Protein AF-A0A226NM25-F1 (afdb_monomer)

Sequence (211 aa):
MLRFAVTLFAVITSSTCQQYGCLEGDTHKEKPSPEPNMHECTLYSESSCCYANFTEQLAHSPVIKVSNSYWNRCGQLSKSYEACKDDSICAHNWLTDWDRDDRGENHCRSKCVPYSEVRKHGQCDVCFLSYAQMYANGTDMCQNMWGESFKVSEASCLCLQMNKKDMVAIKHLLSESSEESSSISSSEEHACQKKLLKFEALQLEEGEETR

Nearest PDB structures (foldseek):
  6hce-assembly1_A  TM=8.181E-01  e=5.268E-25  Gallus gallus
  4lrh-assembly4_D  TM=7.294E-01  e=1.204E-06  Homo sapiens

Structure (mmCIF, N/CA/C/O backbone):
data_AF-A0A226NM25-F1
#
_entry.id   AF-A0A226NM25-F1
#
loop_
_atom_site.group_PDB
_atom_site.id
_atom_site.type_symbol
_atom_site.label_atom_id
_atom_site.label_alt_id
_atom_site.label_comp_id
_atom_site.label_asym_id
_atom_site.label_entity_id
_atom_site.label_seq_id
_atom_site.pdbx_PDB_ins_code
_atom_site.Cartn_x
_atom_site.Cartn_y
_atom_site.Cartn_z
_atom_site.occupancy
_atom_site.B_iso_or_equiv
_atom_site.auth_seq_id
_atom_site.auth_comp_id
_atom_site.auth_asym_id
_atom_site.auth_atom_id
_atom_site.pdbx_PDB_model_num
ATOM 1 N N . MET A 1 1 ? -54.598 37.714 -17.532 1.00 37.38 1 MET A N 1
ATOM 2 C CA . MET A 1 1 ? -53.289 37.798 -16.847 1.00 37.38 1 MET A CA 1
ATOM 3 C C . MET A 1 1 ? -52.912 36.394 -16.376 1.00 37.38 1 MET A C 1
ATOM 5 O O . MET A 1 1 ? -53.252 36.028 -15.260 1.00 37.38 1 MET A O 1
ATOM 9 N N . LEU A 1 2 ? -52.323 35.567 -17.245 1.00 36.91 2 LEU A N 1
ATOM 10 C CA . LEU A 1 2 ? -51.975 34.175 -16.929 1.00 36.91 2 LEU A CA 1
ATOM 11 C C . LEU A 1 2 ? -50.479 34.120 -16.582 1.00 36.91 2 LEU A C 1
ATOM 13 O O . LEU A 1 2 ? -49.647 34.446 -17.425 1.00 36.91 2 LEU A O 1
ATOM 17 N N . ARG A 1 3 ? -50.139 33.794 -15.330 1.00 43.09 3 ARG A N 1
ATOM 18 C CA . ARG A 1 3 ? -48.747 33.643 -14.877 1.00 43.09 3 ARG A CA 1
ATOM 19 C C . ARG A 1 3 ? -48.304 32.201 -15.129 1.00 43.09 3 ARG A C 1
ATOM 21 O O . ARG A 1 3 ? -48.823 31.292 -14.492 1.00 43.09 3 ARG A O 1
ATOM 28 N N . PHE A 1 4 ? -47.364 32.001 -16.049 1.00 41.81 4 PHE A N 1
ATOM 29 C CA . PHE A 1 4 ? -46.685 30.718 -16.233 1.00 41.81 4 PHE A CA 1
ATOM 30 C C . PHE A 1 4 ? -45.654 30.540 -15.114 1.00 41.81 4 PHE A C 1
ATOM 32 O O . PHE A 1 4 ? -44.682 31.289 -15.040 1.00 41.81 4 PHE A O 1
ATOM 39 N N . ALA A 1 5 ? -45.879 29.572 -14.227 1.00 52.62 5 ALA A N 1
ATOM 40 C CA . ALA A 1 5 ? -44.878 29.126 -13.268 1.00 52.62 5 ALA A CA 1
ATOM 41 C C . ALA A 1 5 ? -44.043 28.022 -13.928 1.00 52.62 5 ALA A C 1
ATOM 43 O O . ALA A 1 5 ? -44.534 26.920 -14.155 1.00 52.62 5 ALA A O 1
ATOM 44 N N . VAL A 1 6 ? -42.794 28.334 -14.274 1.00 54.19 6 VAL A N 1
ATOM 45 C CA . VAL A 1 6 ? -41.812 27.341 -14.722 1.00 54.19 6 VAL A CA 1
ATOM 46 C C . VAL A 1 6 ? -41.153 26.773 -13.470 1.00 54.19 6 VAL A C 1
ATOM 48 O O . VAL A 1 6 ? -40.318 27.425 -12.849 1.00 54.19 6 VAL A O 1
ATOM 51 N N . THR A 1 7 ? -41.565 25.579 -13.055 1.00 53.19 7 THR A N 1
ATOM 52 C CA . THR A 1 7 ? -40.904 24.839 -11.976 1.00 53.19 7 THR A CA 1
ATOM 53 C C . THR A 1 7 ? -39.653 24.165 -12.527 1.00 53.19 7 THR A C 1
ATOM 55 O O . THR A 1 7 ? -39.742 23.185 -13.266 1.00 53.19 7 THR A O 1
ATOM 58 N N . LEU A 1 8 ? -38.488 24.712 -12.181 1.00 51.94 8 LEU A N 1
ATOM 59 C CA . LEU A 1 8 ? -37.180 24.125 -12.456 1.00 51.94 8 LEU A CA 1
ATOM 60 C C . LEU A 1 8 ? -36.994 22.910 -11.527 1.00 51.94 8 LEU A C 1
ATOM 62 O O . LEU A 1 8 ? -36.787 23.076 -10.326 1.00 51.94 8 LEU A O 1
ATOM 66 N N . PHE A 1 9 ? -37.110 21.690 -12.053 1.00 49.31 9 PHE A N 1
ATOM 67 C CA . PHE A 1 9 ? -36.716 20.490 -11.313 1.00 49.31 9 PHE A CA 1
ATOM 68 C C . PHE A 1 9 ? -35.187 20.439 -11.265 1.00 49.31 9 PHE A C 1
ATOM 70 O O . PHE A 1 9 ? -34.536 20.083 -12.246 1.00 49.31 9 PHE A O 1
ATOM 77 N N . ALA A 1 10 ? -34.609 20.826 -10.128 1.00 52.28 10 ALA A N 1
ATOM 78 C CA . ALA A 1 10 ? -33.213 20.544 -9.834 1.00 52.28 10 ALA A CA 1
ATOM 79 C C . ALA A 1 10 ? -33.063 19.025 -9.663 1.00 52.28 10 ALA A C 1
ATOM 81 O O . ALA A 1 10 ? -33.570 18.447 -8.701 1.00 52.28 10 ALA A O 1
ATOM 82 N N . VAL A 1 11 ? -32.401 18.370 -10.617 1.00 50.62 11 VAL A N 1
ATOM 83 C CA . VAL A 1 11 ? -31.979 16.976 -10.468 1.00 50.62 11 VAL A CA 1
ATOM 84 C C . VAL A 1 11 ? -30.804 16.977 -9.497 1.00 50.62 11 VAL A C 1
ATOM 86 O O . VAL A 1 11 ? -29.673 17.266 -9.874 1.00 50.62 11 VAL A O 1
ATOM 89 N N . ILE A 1 12 ? -31.087 16.708 -8.224 1.00 55.28 12 ILE A N 1
ATOM 90 C CA . ILE A 1 12 ? -30.057 16.442 -7.221 1.00 55.28 12 ILE A CA 1
ATOM 91 C C . ILE A 1 12 ? -29.569 15.017 -7.487 1.00 55.28 12 ILE A C 1
ATOM 93 O O . ILE A 1 12 ? -30.172 14.048 -7.029 1.00 55.28 12 ILE A O 1
ATOM 97 N N . THR A 1 13 ? -28.502 14.869 -8.271 1.00 49.41 13 THR A N 1
ATOM 98 C CA . THR A 1 13 ? -27.750 13.614 -8.323 1.00 49.41 13 THR A CA 1
ATOM 99 C C . THR A 1 13 ? -26.991 13.484 -7.009 1.00 49.41 13 THR A C 1
ATOM 101 O O . THR A 1 13 ? -25.874 13.978 -6.876 1.00 49.41 13 THR A O 1
ATOM 104 N N . SER A 1 14 ? -27.610 12.864 -6.007 1.00 50.47 14 SER A N 1
ATOM 105 C CA . SER A 1 14 ? -26.886 12.403 -4.829 1.00 50.47 14 SER A CA 1
ATOM 106 C C . SER A 1 14 ? -25.973 11.260 -5.270 1.00 50.47 14 SER A C 1
ATOM 108 O O . SER A 1 14 ? -26.419 10.121 -5.410 1.00 50.47 14 SER A O 1
ATOM 110 N N . SER A 1 15 ? -24.703 11.558 -5.530 1.00 47.88 15 SER A N 1
ATOM 111 C CA . SER A 1 15 ? -23.656 10.544 -5.566 1.00 47.88 15 SER A CA 1
ATOM 112 C C . SER A 1 15 ? -23.518 10.005 -4.146 1.00 47.88 15 SER A C 1
ATOM 114 O O . SER A 1 15 ? -22.801 10.569 -3.323 1.00 47.88 15 SER A O 1
ATOM 116 N N . THR A 1 16 ? -24.266 8.952 -3.819 1.00 47.69 16 THR A N 1
ATOM 117 C CA . THR A 1 16 ? -23.986 8.155 -2.627 1.00 47.69 16 THR A CA 1
ATOM 118 C C . THR A 1 16 ? -22.613 7.539 -2.847 1.00 47.69 16 THR A C 1
ATOM 120 O O . THR A 1 16 ? -22.490 6.541 -3.557 1.00 47.69 16 THR A O 1
ATOM 123 N N . CYS A 1 17 ? -21.574 8.191 -2.323 1.00 53.91 17 CYS A N 1
ATOM 124 C CA . CYS A 1 17 ? -20.227 7.650 -2.335 1.00 53.91 17 CYS A CA 1
ATOM 125 C C . CYS A 1 17 ? -20.252 6.246 -1.729 1.00 53.91 17 CYS A C 1
ATOM 127 O O . CYS A 1 17 ? -20.916 5.970 -0.729 1.00 53.91 17 CYS A O 1
ATOM 129 N N . GLN A 1 18 ? -19.543 5.360 -2.409 1.00 49.84 18 GLN A N 1
ATOM 130 C CA . GLN A 1 18 ? -19.464 3.924 -2.218 1.00 49.84 18 GLN A CA 1
ATOM 131 C C . GLN A 1 18 ? -18.727 3.604 -0.912 1.00 49.84 18 GLN A C 1
ATOM 133 O O . GLN A 1 18 ? -17.598 3.138 -0.922 1.00 49.84 18 GLN A O 1
ATOM 138 N N . GLN A 1 19 ? -19.357 3.872 0.235 1.00 56.62 19 GLN A N 1
ATOM 139 C CA . GLN A 1 19 ? -18.724 3.784 1.559 1.00 56.62 19 GLN A CA 1
ATOM 140 C C . GLN A 1 19 ? -18.318 2.344 1.955 1.00 56.62 19 GLN A C 1
ATOM 142 O O . GLN A 1 19 ? -17.688 2.143 2.988 1.00 56.62 19 GLN A O 1
ATOM 147 N N . TYR A 1 20 ? -18.647 1.343 1.124 1.00 70.50 20 TYR A N 1
ATOM 148 C CA . TYR A 1 20 ? -18.410 -0.086 1.369 1.00 70.50 20 TYR A CA 1
ATOM 149 C C . TYR A 1 20 ? -18.072 -0.894 0.097 1.00 70.50 20 TYR A C 1
ATOM 151 O O . TYR A 1 20 ? -18.366 -2.088 0.032 1.00 70.50 20 TYR A O 1
ATOM 159 N N . GLY A 1 21 ? -17.532 -0.260 -0.949 1.00 86.44 21 GLY A N 1
ATOM 160 C CA . GLY A 1 21 ? -17.083 -0.972 -2.154 1.00 86.44 21 GLY A CA 1
ATOM 161 C C . GLY A 1 21 ? -15.567 -1.102 -2.225 1.00 86.44 21 GLY A C 1
ATOM 162 O O . GLY A 1 21 ? -14.837 -0.428 -1.503 1.00 86.44 21 GLY A O 1
ATOM 163 N N . CYS A 1 22 ? -15.104 -1.983 -3.099 1.00 94.56 22 CYS A N 1
ATOM 164 C CA . CYS A 1 22 ? -13.687 -2.097 -3.413 1.00 94.56 22 CYS A CA 1
ATOM 165 C C . CYS A 1 22 ? -13.288 -1.090 -4.498 1.00 94.56 22 CYS A C 1
ATOM 167 O O . CYS A 1 22 ? -14.148 -0.535 -5.184 1.00 94.56 22 CYS A O 1
ATOM 169 N N . LEU A 1 23 ? -11.982 -0.858 -4.643 1.00 93.38 23 LEU A N 1
ATOM 170 C CA . LEU A 1 23 ? -11.445 -0.026 -5.718 1.00 93.38 23 LEU A CA 1
ATOM 171 C C . LEU A 1 23 ? -11.752 -0.645 -7.083 1.00 93.38 23 LEU A C 1
ATOM 173 O O . LEU A 1 23 ? -11.719 -1.861 -7.238 1.00 93.38 23 LEU A O 1
ATOM 177 N N . GLU A 1 24 ? -11.986 0.190 -8.088 1.00 93.50 24 GLU A N 1
ATOM 178 C CA . GLU A 1 24 ? -12.080 -0.266 -9.473 1.00 93.50 24 GLU A CA 1
ATOM 179 C C . GLU A 1 24 ? -10.665 -0.446 -10.032 1.00 93.50 24 GLU A C 1
ATOM 181 O O . GLU A 1 24 ? -9.970 0.517 -10.350 1.00 93.50 24 GLU A O 1
ATOM 186 N N . GLY A 1 25 ? -10.211 -1.694 -10.122 1.00 89.38 25 GLY A N 1
ATOM 187 C CA . GLY A 1 25 ? -8.940 -2.033 -10.753 1.00 89.38 25 GLY A CA 1
ATOM 188 C C . GLY A 1 25 ? -8.903 -3.490 -11.193 1.00 89.38 25 GLY A C 1
ATOM 189 O O . GLY A 1 25 ? -9.778 -4.270 -10.829 1.00 89.38 25 GLY A O 1
ATOM 190 N N . ASP A 1 26 ? -7.867 -3.857 -11.943 1.00 89.88 26 ASP A N 1
ATOM 191 C CA . ASP A 1 26 ? -7.793 -5.129 -12.679 1.00 89.88 26 ASP A CA 1
ATOM 192 C C . ASP A 1 26 ? -7.992 -6.388 -11.819 1.00 89.88 26 ASP A C 1
ATOM 194 O O . ASP A 1 26 ? -8.483 -7.407 -12.301 1.00 89.88 26 ASP A O 1
ATOM 198 N N . THR A 1 27 ? -7.583 -6.337 -10.549 1.00 92.25 27 THR A N 1
ATOM 199 C CA . THR A 1 27 ? -7.582 -7.483 -9.624 1.00 92.25 27 THR A CA 1
ATOM 200 C C . THR A 1 27 ? -8.552 -7.331 -8.454 1.00 92.25 27 THR A C 1
ATOM 202 O O . THR A 1 27 ? -8.597 -8.201 -7.578 1.00 92.25 27 THR A O 1
ATOM 205 N N . HIS A 1 28 ? -9.320 -6.244 -8.417 1.00 95.88 28 HIS A N 1
ATOM 206 C CA . HIS A 1 28 ? -10.253 -5.983 -7.332 1.00 95.88 28 HIS A CA 1
ATOM 207 C C . HIS A 1 28 ? -11.602 -6.660 -7.582 1.00 95.88 28 HIS A C 1
ATOM 209 O O . HIS A 1 28 ? -12.091 -6.766 -8.705 1.00 95.88 28 HIS A O 1
ATOM 215 N N . LYS A 1 29 ? -12.224 -7.107 -6.494 1.00 95.75 29 LYS A N 1
ATOM 216 C CA . LYS A 1 29 ? -13.640 -7.488 -6.463 1.00 95.75 29 LYS A CA 1
ATOM 217 C C . LYS A 1 29 ? -14.510 -6.240 -6.578 1.00 95.75 29 LYS A C 1
ATOM 219 O O . LYS A 1 29 ? -14.038 -5.136 -6.366 1.00 95.75 29 LYS A O 1
ATOM 224 N N . GLU A 1 30 ? -15.806 -6.407 -6.822 1.00 92.69 30 GLU A N 1
ATOM 225 C CA . GLU A 1 30 ? -16.748 -5.278 -6.739 1.00 92.69 30 GLU A CA 1
ATOM 226 C C . GLU A 1 30 ? -16.998 -4.856 -5.279 1.00 92.69 30 GLU A C 1
ATOM 228 O O . GLU A 1 30 ? -17.143 -3.674 -4.956 1.00 92.69 30 GLU A O 1
ATOM 233 N N . LYS A 1 31 ? -17.058 -5.840 -4.373 1.00 94.75 31 LYS A N 1
ATOM 234 C CA . LYS A 1 31 ? -17.367 -5.659 -2.950 1.00 94.75 31 LYS A CA 1
ATOM 235 C C . LYS A 1 31 ? -16.503 -6.574 -2.083 1.00 94.75 31 LYS A C 1
ATOM 237 O O . LYS A 1 31 ? -16.147 -7.669 -2.533 1.00 94.75 31 LYS A O 1
ATOM 242 N N . PRO A 1 32 ? -16.187 -6.160 -0.845 1.00 95.56 32 PRO A N 1
ATOM 243 C CA . PRO A 1 32 ? -15.409 -6.987 0.058 1.00 95.56 32 PRO A CA 1
ATOM 244 C C . PRO A 1 32 ? -16.201 -8.235 0.458 1.00 95.56 32 PRO A C 1
ATOM 246 O O . PRO A 1 32 ? -17.411 -8.179 0.686 1.00 95.56 32 PRO A O 1
ATOM 249 N N . SER A 1 33 ? -15.517 -9.372 0.549 1.00 95.75 33 SER A N 1
ATOM 250 C CA . SER A 1 33 ? -16.091 -10.611 1.088 1.00 95.75 33 SER A CA 1
ATOM 251 C C . SER A 1 33 ? -14.995 -11.511 1.668 1.00 95.75 33 SER A C 1
ATOM 253 O O . SER A 1 33 ? -13.824 -11.290 1.344 1.00 95.75 33 SER A O 1
ATOM 255 N N . PRO A 1 34 ? -15.345 -12.522 2.485 1.00 97.69 34 PRO A N 1
ATOM 256 C CA . PRO A 1 34 ? -14.366 -13.451 3.042 1.00 97.69 34 PRO A CA 1
ATOM 257 C C . PRO A 1 34 ? -13.592 -14.226 1.964 1.00 97.69 34 PRO A C 1
ATOM 259 O O . PRO A 1 34 ? -14.172 -14.634 0.956 1.00 97.69 34 PRO A O 1
ATOM 262 N N . GLU A 1 35 ? -12.305 -14.460 2.215 1.00 97.69 35 GLU A N 1
ATOM 263 C CA . GLU A 1 35 ? -11.357 -15.222 1.394 1.00 97.69 35 GLU A CA 1
ATOM 264 C C . GLU A 1 35 ? -10.554 -16.172 2.309 1.00 97.69 35 GLU A C 1
ATOM 266 O O . GLU A 1 35 ? -9.483 -15.817 2.805 1.00 97.69 35 GLU A O 1
ATOM 271 N N . PRO A 1 36 ? -11.051 -17.394 2.578 1.00 95.00 36 PRO A N 1
ATOM 272 C CA . PRO A 1 36 ? -10.459 -18.281 3.586 1.00 95.00 36 PRO A CA 1
ATOM 273 C C . PRO A 1 36 ? -9.109 -18.890 3.176 1.00 95.00 36 PRO A C 1
ATOM 275 O O . PRO A 1 36 ? -8.382 -19.390 4.027 1.00 95.00 36 PRO A O 1
ATOM 278 N N . ASN A 1 37 ? -8.768 -18.862 1.885 1.00 96.12 37 ASN A N 1
ATOM 279 C CA . ASN A 1 37 ? -7.591 -19.537 1.328 1.00 96.12 37 ASN A CA 1
ATOM 280 C C . ASN A 1 37 ? -6.473 -18.556 0.928 1.00 96.12 37 ASN A C 1
ATOM 282 O O . ASN A 1 37 ? -5.719 -18.826 -0.002 1.00 96.12 37 ASN A O 1
ATOM 286 N N . MET A 1 38 ? -6.388 -17.392 1.578 1.00 96.25 38 MET A N 1
ATOM 287 C CA . MET A 1 38 ? -5.316 -16.427 1.315 1.00 96.25 38 MET A CA 1
ATOM 288 C C . MET A 1 38 ? -3.962 -16.970 1.792 1.00 96.25 38 MET A C 1
ATOM 290 O O . MET A 1 38 ? -3.818 -17.383 2.941 1.00 96.25 38 MET A O 1
ATOM 294 N N . HIS A 1 39 ? -2.961 -16.938 0.914 1.00 94.00 39 HIS A N 1
ATOM 295 C CA . HIS A 1 39 ? -1.591 -17.357 1.220 1.00 94.00 39 HIS A CA 1
ATOM 296 C C . HIS A 1 39 ? -0.757 -16.244 1.872 1.00 94.00 39 HIS A C 1
ATOM 298 O O . HIS A 1 39 ? 0.175 -16.527 2.617 1.00 94.00 39 HIS A O 1
ATOM 304 N N . GLU A 1 40 ? -1.103 -14.991 1.589 1.00 93.81 40 GLU A N 1
ATOM 305 C CA . GLU A 1 40 ? -0.560 -13.767 2.183 1.00 93.81 40 GLU A CA 1
ATOM 306 C C . GLU A 1 40 ? -1.693 -12.725 2.239 1.00 93.81 40 GLU A C 1
ATOM 308 O O . GLU A 1 40 ? -2.782 -12.964 1.717 1.00 93.81 40 GLU A O 1
ATOM 313 N N . CYS A 1 41 ? -1.474 -11.577 2.879 1.00 94.44 41 CYS A N 1
ATOM 314 C CA . CYS A 1 41 ? -2.486 -10.545 3.117 1.00 94.44 41 CYS A CA 1
ATOM 315 C C . CYS A 1 41 ? -3.623 -11.043 4.030 1.00 94.44 41 CYS A C 1
ATOM 317 O O . CYS A 1 41 ? -4.741 -10.529 3.993 1.00 94.44 41 CYS A O 1
ATOM 319 N N . THR A 1 42 ? -3.323 -12.025 4.887 1.00 95.88 42 THR A N 1
ATOM 320 C CA . THR A 1 42 ? -4.287 -12.708 5.768 1.00 95.88 42 THR A CA 1
ATOM 321 C C . THR A 1 42 ? -4.923 -11.789 6.807 1.00 95.88 42 THR A C 1
ATOM 323 O O . THR A 1 42 ? -5.995 -12.099 7.314 1.00 95.88 42 THR A O 1
ATOM 326 N N . LEU A 1 43 ? -4.333 -10.614 7.064 1.00 94.69 43 LEU A N 1
ATOM 327 C CA . LEU A 1 43 ? -4.964 -9.542 7.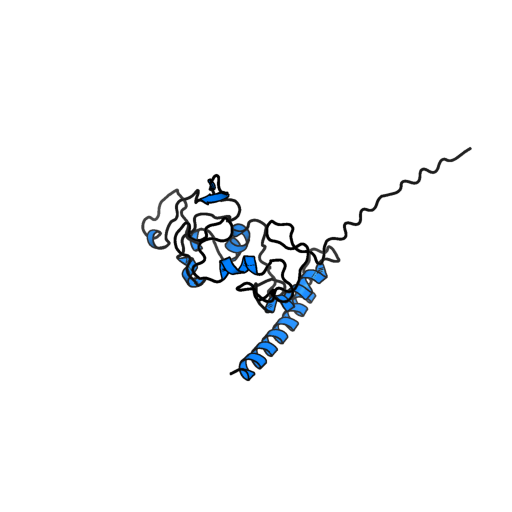842 1.00 94.69 43 LEU A CA 1
ATOM 328 C C . LEU A 1 43 ? -6.372 -9.191 7.323 1.00 94.69 43 LEU A C 1
ATOM 330 O O . LEU A 1 43 ? -7.220 -8.763 8.103 1.00 94.69 43 LEU A O 1
ATOM 334 N N . TYR A 1 44 ? -6.622 -9.388 6.026 1.00 95.88 44 TYR A N 1
ATOM 335 C CA . TYR A 1 44 ? -7.868 -9.029 5.354 1.00 95.88 44 TYR A CA 1
ATOM 336 C C . TYR A 1 44 ? -8.775 -10.233 5.041 1.00 95.88 44 TYR A C 1
ATOM 338 O O . TYR A 1 44 ? -9.790 -10.052 4.372 1.00 95.88 44 TYR A O 1
ATOM 346 N N . SER A 1 45 ? -8.462 -11.446 5.520 1.00 96.19 45 SER A N 1
ATOM 347 C CA . SER A 1 45 ? -9.151 -12.691 5.121 1.00 96.19 45 SER A CA 1
ATOM 348 C C . SER A 1 45 ? -10.662 -12.674 5.344 1.00 96.19 45 SER A C 1
ATOM 350 O O . SER A 1 45 ? -11.412 -13.178 4.516 1.00 96.19 45 SER A O 1
ATOM 352 N N . GLU A 1 46 ? -11.135 -12.064 6.430 1.00 95.88 46 GLU A N 1
ATOM 353 C CA . GLU A 1 46 ? -12.566 -12.021 6.761 1.00 95.88 46 GLU A CA 1
ATOM 354 C C . GLU A 1 46 ? -13.364 -11.049 5.875 1.00 95.88 46 GLU A C 1
ATOM 356 O O . GLU A 1 46 ? -14.585 -11.143 5.777 1.00 95.88 46 GLU A O 1
ATOM 361 N N . SER A 1 47 ? -12.696 -10.093 5.225 1.00 95.50 47 SER A N 1
ATOM 362 C CA . SER A 1 47 ? -13.337 -9.048 4.425 1.00 95.50 47 SER A CA 1
ATOM 363 C C . SER A 1 47 ? -12.342 -8.457 3.422 1.00 95.50 47 SER A C 1
ATOM 365 O O . SER A 1 47 ? -11.876 -7.327 3.583 1.00 95.50 47 SER A O 1
ATOM 367 N N . SER A 1 48 ? -12.024 -9.221 2.373 1.00 96.25 48 SER A N 1
ATOM 368 C CA . SER A 1 48 ? -11.002 -8.870 1.383 1.00 96.25 48 SER A CA 1
ATOM 369 C C . SER A 1 48 ? -11.596 -8.314 0.088 1.00 96.25 48 SER A C 1
ATOM 371 O O . SER A 1 48 ? -12.613 -8.807 -0.417 1.00 96.25 48 SER A O 1
ATOM 373 N N . CYS A 1 49 ? -10.898 -7.332 -0.487 1.00 97.00 49 CYS A N 1
ATOM 374 C CA . CYS A 1 49 ? -11.151 -6.788 -1.821 1.00 97.00 49 CYS A CA 1
ATOM 375 C C . CYS A 1 49 ? -10.339 -7.451 -2.944 1.00 97.00 49 CYS A C 1
ATOM 377 O O . CYS A 1 49 ? -10.568 -7.132 -4.108 1.00 97.00 49 CYS A O 1
ATOM 379 N N . CYS A 1 50 ? -9.433 -8.377 -2.629 1.00 96.44 50 CYS A N 1
ATOM 380 C CA . CYS A 1 50 ? -8.740 -9.211 -3.611 1.00 96.44 50 CYS A CA 1
ATOM 381 C C . CYS A 1 50 ? -9.156 -10.678 -3.461 1.00 96.44 50 CYS A C 1
ATOM 383 O O . CYS A 1 50 ? -9.630 -11.088 -2.403 1.00 96.44 50 CYS A O 1
ATOM 385 N N . TYR A 1 51 ? -8.981 -11.463 -4.519 1.00 96.56 51 TYR A N 1
ATOM 386 C CA . TYR A 1 51 ? -9.195 -12.910 -4.487 1.00 96.56 51 TYR A CA 1
ATOM 387 C C . TYR A 1 51 ? -7.975 -13.642 -3.917 1.00 96.56 51 TYR A C 1
ATOM 389 O O . TYR A 1 51 ? -6.836 -13.211 -4.117 1.00 96.56 51 TYR A O 1
ATOM 397 N N . ALA A 1 52 ? -8.189 -14.795 -3.275 1.00 96.50 52 ALA A N 1
ATOM 398 C CA . ALA A 1 52 ? -7.103 -15.621 -2.737 1.00 96.50 52 ALA A CA 1
ATOM 399 C C . ALA A 1 52 ? -6.019 -15.988 -3.777 1.00 96.50 52 ALA A C 1
ATOM 401 O O . ALA A 1 52 ? -4.833 -15.978 -3.447 1.00 96.50 52 ALA A O 1
ATOM 402 N N . ASN A 1 53 ? -6.388 -16.217 -5.042 1.00 95.19 53 ASN A N 1
ATOM 403 C CA . ASN A 1 53 ? -5.436 -16.566 -6.108 1.00 95.19 53 ASN A CA 1
ATOM 404 C C . ASN A 1 53 ? -4.395 -15.465 -6.393 1.00 95.19 53 ASN A C 1
ATOM 406 O O . ASN A 1 53 ? -3.282 -15.750 -6.826 1.00 95.19 53 ASN A O 1
ATOM 410 N N . PHE A 1 54 ? -4.722 -14.198 -6.126 1.00 95.69 54 PHE A N 1
ATOM 411 C CA . PHE A 1 54 ? -3.771 -13.099 -6.254 1.00 95.69 54 PHE A CA 1
ATOM 412 C C . PHE A 1 54 ? -2.634 -13.247 -5.236 1.00 95.69 54 PHE A C 1
ATOM 414 O O . PHE A 1 54 ? -1.469 -13.013 -5.554 1.00 95.69 54 PHE A O 1
ATOM 421 N N . THR A 1 55 ? -2.971 -13.700 -4.027 1.00 95.06 55 THR A N 1
ATOM 422 C CA . THR A 1 55 ? -2.030 -13.836 -2.909 1.00 95.06 55 THR A CA 1
ATOM 423 C C . THR A 1 55 ? -1.025 -14.973 -3.104 1.00 95.06 55 THR A C 1
ATOM 425 O O . THR A 1 55 ? 0.055 -14.934 -2.520 1.00 95.06 55 THR A O 1
ATOM 428 N N . GLU A 1 56 ? -1.313 -15.947 -3.976 1.00 94.38 56 GLU A N 1
ATOM 429 C CA . GLU A 1 56 ? -0.390 -17.043 -4.315 1.00 94.38 56 GLU A CA 1
ATOM 430 C C . GLU A 1 56 ? 0.957 -16.524 -4.846 1.00 94.38 56 GLU A C 1
ATOM 432 O O . GLU A 1 56 ? 2.012 -17.089 -4.551 1.00 94.38 56 GLU A O 1
ATOM 437 N N . GLN A 1 57 ? 0.939 -15.402 -5.575 1.00 93.00 57 GLN A N 1
ATOM 438 C CA . GLN A 1 57 ? 2.140 -14.760 -6.127 1.00 93.00 57 GLN A CA 1
ATOM 439 C C . GLN A 1 57 ? 3.056 -14.173 -5.042 1.00 93.00 57 GLN A C 1
ATOM 441 O O . GLN A 1 57 ? 4.234 -13.926 -5.294 1.00 93.00 57 GLN A O 1
ATOM 446 N N . LEU A 1 58 ? 2.519 -13.956 -3.840 1.00 92.06 58 LEU A N 1
ATOM 447 C CA . LEU A 1 58 ? 3.217 -13.367 -2.697 1.00 92.06 58 LEU A CA 1
ATOM 448 C C . LEU A 1 58 ? 3.674 -14.427 -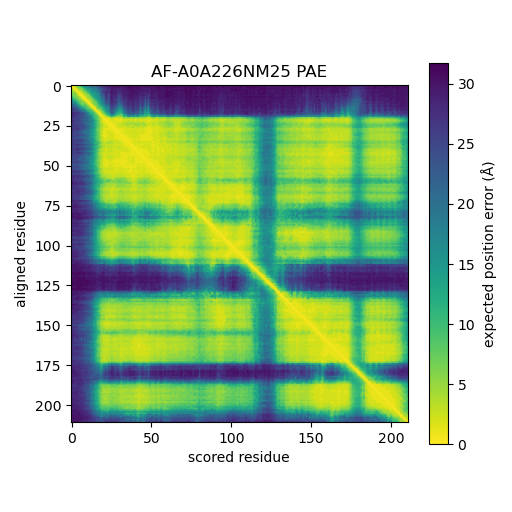1.683 1.00 92.06 58 LEU A C 1
ATOM 450 O O . LEU A 1 58 ? 4.475 -14.128 -0.804 1.00 92.06 58 LEU A O 1
ATOM 454 N N . ALA A 1 59 ? 3.209 -15.672 -1.824 1.00 89.81 59 ALA A N 1
ATOM 455 C CA . ALA A 1 59 ? 3.426 -16.748 -0.856 1.00 89.81 59 ALA A CA 1
ATOM 456 C C . ALA A 1 59 ? 4.895 -17.194 -0.722 1.00 89.81 59 ALA A C 1
ATOM 458 O O . ALA A 1 59 ? 5.274 -17.824 0.266 1.00 89.81 59 ALA A O 1
ATOM 459 N N . HIS A 1 60 ? 5.728 -16.907 -1.727 1.00 86.94 60 HIS A N 1
ATOM 460 C CA . HIS A 1 60 ? 7.102 -17.393 -1.804 1.00 86.94 60 HIS A CA 1
ATOM 461 C C . HIS A 1 60 ? 8.106 -16.240 -1.791 1.00 86.94 60 HIS A C 1
ATOM 463 O O . HIS A 1 60 ? 7.988 -15.272 -2.539 1.00 86.94 60 HIS A O 1
ATOM 469 N N . SER A 1 61 ? 9.147 -16.380 -0.968 1.00 81.69 61 SER A N 1
ATOM 470 C CA . SER A 1 61 ? 10.272 -15.447 -0.903 1.00 81.69 61 SER A CA 1
ATOM 471 C C . SER A 1 61 ? 11.503 -16.053 -1.596 1.00 81.69 61 SER A C 1
ATOM 473 O O . SER A 1 61 ? 11.856 -17.193 -1.281 1.00 81.69 61 SER A O 1
ATOM 475 N N . PRO A 1 62 ? 12.201 -15.316 -2.482 1.00 83.50 62 PRO A N 1
ATOM 476 C CA . PRO A 1 62 ? 11.966 -13.917 -2.846 1.00 83.50 62 PRO A CA 1
ATOM 477 C C . PRO A 1 62 ? 10.793 -13.726 -3.815 1.00 83.50 62 PRO A C 1
ATOM 479 O O . PRO A 1 62 ? 10.616 -14.504 -4.751 1.00 83.50 62 PRO A O 1
ATOM 482 N N . VAL A 1 63 ? 10.051 -12.631 -3.637 1.00 86.81 63 VAL A N 1
ATOM 483 C CA . VAL A 1 63 ? 9.031 -12.200 -4.599 1.00 86.81 63 VAL A CA 1
ATOM 484 C C . VAL A 1 63 ? 9.746 -11.582 -5.800 1.00 86.81 63 VAL A C 1
ATOM 486 O O . VAL A 1 63 ? 10.362 -10.524 -5.696 1.00 86.81 63 VAL A O 1
ATOM 489 N N . ILE A 1 64 ? 9.716 -12.276 -6.938 1.00 89.38 64 ILE A N 1
ATOM 490 C CA . ILE A 1 64 ? 10.415 -11.847 -8.162 1.00 89.38 64 ILE A CA 1
ATOM 491 C C . ILE A 1 64 ? 9.521 -10.952 -9.018 1.00 89.38 64 ILE A C 1
ATOM 493 O O . ILE A 1 64 ? 9.967 -9.917 -9.514 1.00 89.38 64 ILE A O 1
ATOM 497 N N . LYS A 1 65 ? 8.264 -11.357 -9.203 1.00 91.88 65 LYS A N 1
ATOM 498 C CA . LYS A 1 65 ? 7.296 -10.704 -10.082 1.00 91.88 65 LYS A CA 1
ATOM 499 C C . LYS A 1 65 ? 5.915 -10.769 -9.442 1.00 91.88 65 LYS A C 1
ATOM 501 O O . LYS A 1 65 ? 5.526 -11.820 -8.944 1.00 91.88 65 LYS A O 1
ATOM 506 N N . VAL A 1 66 ? 5.191 -9.657 -9.494 1.00 92.19 66 VAL A N 1
ATOM 507 C CA . VAL A 1 66 ? 3.782 -9.557 -9.100 1.00 92.19 66 VAL A CA 1
ATOM 508 C C . VAL A 1 66 ? 3.028 -8.959 -10.277 1.00 92.19 66 VAL A C 1
ATOM 510 O O . VAL A 1 66 ? 3.354 -7.856 -10.722 1.00 92.19 66 VAL A O 1
ATOM 513 N N . SER A 1 67 ? 2.037 -9.682 -10.803 1.00 91.44 67 SER A N 1
ATOM 514 C CA . SER A 1 67 ? 1.392 -9.336 -12.076 1.00 91.44 67 SER A CA 1
ATOM 515 C C . SER A 1 67 ? 2.452 -9.128 -13.172 1.00 91.44 67 SER A C 1
ATOM 517 O O . SER A 1 67 ? 3.272 -10.017 -13.380 1.00 91.44 67 SER A O 1
ATOM 519 N N . ASN A 1 68 ? 2.497 -7.974 -13.843 1.00 92.00 68 ASN A N 1
ATOM 520 C CA . ASN A 1 68 ? 3.495 -7.639 -14.867 1.00 92.00 68 ASN A CA 1
ATOM 521 C C . ASN A 1 68 ? 4.715 -6.866 -14.335 1.00 92.00 68 ASN A C 1
ATOM 523 O O . ASN A 1 68 ? 5.574 -6.468 -15.118 1.00 92.00 68 ASN A O 1
ATOM 527 N N . SER A 1 69 ? 4.832 -6.681 -13.021 1.00 92.31 69 SER A N 1
ATOM 528 C CA . SER A 1 69 ? 5.906 -5.892 -12.416 1.00 92.31 69 SER A CA 1
ATOM 529 C C . SER A 1 69 ? 6.944 -6.787 -11.741 1.00 92.31 69 SER A C 1
ATOM 531 O O . SER A 1 69 ? 6.632 -7.528 -10.811 1.00 92.31 69 SER A O 1
ATOM 533 N N . TYR A 1 70 ? 8.195 -6.702 -12.183 1.00 92.75 70 TYR A N 1
ATOM 534 C CA . TYR A 1 70 ? 9.360 -7.302 -11.543 1.00 92.75 70 TYR A CA 1
ATOM 535 C C . TYR A 1 70 ? 9.859 -6.429 -10.398 1.00 92.75 70 TYR A C 1
ATOM 537 O O . TYR A 1 70 ? 10.121 -5.238 -10.577 1.00 92.75 70 TYR A O 1
ATOM 545 N N . TRP A 1 71 ? 10.053 -7.059 -9.245 1.00 88.75 71 TRP A N 1
ATOM 546 C CA . TRP A 1 71 ? 10.534 -6.428 -8.017 1.00 88.75 71 TRP A CA 1
ATOM 547 C C . TRP A 1 71 ? 12.056 -6.522 -7.882 1.00 88.75 71 TRP A C 1
ATOM 549 O O . TRP A 1 71 ? 12.661 -5.786 -7.114 1.00 88.75 71 TRP A O 1
ATOM 559 N N . ASN A 1 72 ? 12.695 -7.391 -8.669 1.00 87.88 72 ASN A N 1
ATOM 560 C CA . ASN A 1 72 ? 14.125 -7.674 -8.587 1.00 87.88 72 ASN A CA 1
ATOM 561 C C . ASN A 1 72 ? 14.967 -7.015 -9.697 1.00 87.88 72 ASN A C 1
ATOM 563 O O . ASN A 1 72 ? 16.059 -7.495 -10.010 1.00 87.88 72 ASN A O 1
ATOM 567 N N . ARG A 1 73 ? 14.475 -5.942 -10.335 1.00 88.06 73 ARG A N 1
ATOM 568 C CA . ARG A 1 73 ? 15.161 -5.313 -11.485 1.00 88.06 73 ARG A CA 1
ATOM 569 C C . ARG A 1 73 ? 16.568 -4.810 -11.165 1.00 88.06 73 ARG A C 1
ATOM 571 O O . ARG A 1 73 ? 17.412 -4.796 -12.054 1.00 88.06 73 ARG A O 1
ATOM 578 N N . CYS A 1 74 ? 16.826 -4.476 -9.906 1.00 83.81 74 CYS A N 1
ATOM 579 C CA . CYS A 1 74 ? 18.136 -4.052 -9.425 1.00 83.81 74 CYS A CA 1
ATOM 580 C C . CYS A 1 74 ? 18.796 -5.056 -8.467 1.00 83.81 74 CYS A C 1
ATOM 582 O O . CYS A 1 74 ? 19.687 -4.688 -7.708 1.00 83.81 74 CYS A O 1
ATOM 584 N N . GLY A 1 75 ? 18.390 -6.325 -8.521 1.00 80.69 75 GLY A N 1
ATOM 585 C CA . GLY A 1 75 ? 18.864 -7.376 -7.624 1.00 80.69 75 GLY A CA 1
ATOM 586 C C . GLY A 1 75 ? 17.756 -7.901 -6.718 1.00 80.69 75 GLY A C 1
ATOM 587 O O . GLY A 1 75 ? 16.627 -7.420 -6.737 1.00 80.69 75 GLY A O 1
ATOM 588 N N . GLN A 1 76 ? 18.063 -8.945 -5.953 1.00 77.62 76 GLN A N 1
ATOM 589 C CA . GLN A 1 76 ? 17.103 -9.529 -5.023 1.00 77.62 76 GLN A CA 1
ATOM 590 C C . GLN A 1 76 ? 16.920 -8.609 -3.814 1.00 77.62 76 GLN A C 1
ATOM 592 O O . GLN A 1 76 ? 17.896 -8.303 -3.135 1.00 77.62 76 GLN A O 1
ATOM 597 N N . LEU A 1 77 ? 15.673 -8.218 -3.544 1.00 71.69 77 LEU A N 1
ATOM 598 C CA . LEU A 1 77 ? 15.332 -7.413 -2.375 1.00 71.69 77 LEU A CA 1
ATOM 599 C C . LEU A 1 77 ? 15.580 -8.194 -1.082 1.00 71.69 77 LEU A C 1
ATOM 601 O O . LEU A 1 77 ? 15.289 -9.395 -0.977 1.00 71.69 77 LEU A O 1
ATOM 605 N N . SER A 1 78 ? 16.111 -7.488 -0.095 1.00 68.25 78 SER A N 1
ATOM 606 C CA . SER A 1 78 ? 16.353 -7.994 1.243 1.00 68.25 78 SER A CA 1
ATOM 607 C C . SER A 1 78 ? 15.042 -8.180 2.012 1.00 68.25 78 SER A C 1
ATOM 609 O O . SER A 1 78 ? 14.030 -7.540 1.745 1.00 68.25 78 SER A O 1
ATOM 611 N N . LYS A 1 79 ? 15.040 -9.084 3.000 1.00 63.16 79 LYS A N 1
ATOM 612 C CA . LYS A 1 79 ? 13.818 -9.451 3.744 1.00 63.16 79 LYS A CA 1
ATOM 613 C C . LYS A 1 79 ? 13.372 -8.429 4.800 1.00 63.16 79 LYS A C 1
ATOM 615 O O . LYS A 1 79 ? 12.275 -8.575 5.327 1.00 63.16 79 LYS A O 1
ATOM 620 N N . SER A 1 80 ? 14.206 -7.459 5.173 1.00 55.88 80 SER A N 1
ATOM 621 C CA . SER A 1 80 ? 13.914 -6.515 6.261 1.00 55.88 80 SER A CA 1
ATOM 622 C C . SER A 1 80 ? 14.289 -5.086 5.893 1.00 55.88 80 SER A C 1
ATOM 624 O O . SER A 1 80 ? 15.247 -4.871 5.163 1.00 55.88 80 SER A O 1
ATOM 626 N N . TYR A 1 81 ? 13.581 -4.109 6.465 1.00 51.62 81 TYR A N 1
ATOM 627 C CA . TYR A 1 81 ? 13.807 -2.679 6.224 1.00 51.62 81 TYR A CA 1
ATOM 628 C C . TYR A 1 81 ? 15.255 -2.232 6.495 1.00 51.62 81 TYR A C 1
ATOM 630 O O . TYR A 1 81 ? 15.863 -1.556 5.669 1.00 51.62 81 TYR A O 1
ATOM 638 N N . GLU A 1 82 ? 15.845 -2.677 7.611 1.00 53.44 82 GLU A N 1
ATOM 639 C CA . GLU A 1 82 ? 17.254 -2.393 7.931 1.00 53.44 82 GLU A CA 1
ATOM 640 C C . GLU A 1 82 ? 18.231 -2.995 6.914 1.00 53.44 82 GLU A C 1
ATOM 642 O O . GLU A 1 82 ? 19.352 -2.515 6.778 1.00 53.44 82 GLU A O 1
ATOM 647 N N . ALA A 1 83 ? 17.818 -4.031 6.182 1.00 52.78 83 ALA A N 1
ATOM 648 C CA . ALA A 1 83 ? 18.578 -4.579 5.066 1.00 52.78 83 ALA A CA 1
ATOM 649 C C . ALA A 1 83 ? 18.233 -3.882 3.731 1.00 52.78 83 ALA A C 1
ATOM 651 O O . ALA A 1 83 ? 19.115 -3.713 2.895 1.00 52.78 83 ALA A O 1
ATOM 652 N N . CYS A 1 84 ? 17.006 -3.370 3.568 1.00 56.16 84 CYS A N 1
ATOM 653 C CA . CYS A 1 84 ? 16.565 -2.623 2.386 1.00 56.16 84 CYS A CA 1
ATOM 654 C C . CYS A 1 84 ? 17.315 -1.310 2.163 1.00 56.16 84 CYS A C 1
ATOM 656 O O . CYS A 1 84 ? 17.392 -0.833 1.035 1.00 56.16 84 CYS A O 1
ATOM 658 N N . LYS A 1 85 ? 17.913 -0.725 3.207 1.00 58.81 85 LYS A N 1
ATOM 659 C CA . LYS A 1 85 ? 18.746 0.482 3.064 1.00 58.81 85 LYS A CA 1
ATOM 660 C C . LYS A 1 85 ? 19.915 0.289 2.081 1.00 58.81 85 LYS A C 1
ATOM 662 O O . LYS A 1 85 ? 20.367 1.262 1.475 1.00 58.81 85 LYS A O 1
ATOM 667 N N . ASP A 1 86 ? 20.381 -0.956 1.943 1.00 60.22 86 ASP A N 1
ATOM 668 C CA . ASP A 1 86 ? 21.477 -1.340 1.056 1.00 60.22 86 ASP A CA 1
ATOM 669 C C . ASP A 1 86 ? 20.969 -1.911 -0.288 1.00 60.22 86 ASP A C 1
ATOM 671 O O . ASP A 1 86 ? 21.767 -2.104 -1.212 1.00 60.22 86 ASP A O 1
ATOM 675 N N . ASP A 1 87 ? 19.654 -2.137 -0.423 1.00 67.69 87 ASP A N 1
ATOM 676 C CA . ASP A 1 87 ? 19.030 -2.587 -1.667 1.00 67.69 87 ASP A CA 1
ATOM 677 C C . ASP A 1 87 ? 19.070 -1.471 -2.722 1.00 67.69 87 ASP A C 1
ATOM 679 O O . ASP A 1 87 ? 18.984 -0.271 -2.439 1.00 67.69 87 ASP A O 1
ATOM 683 N N . SER A 1 88 ? 19.214 -1.885 -3.978 1.00 71.62 88 SER A N 1
ATOM 684 C CA . SER A 1 88 ? 19.278 -0.980 -5.126 1.00 71.62 88 SER A CA 1
ATOM 685 C C . SER A 1 88 ? 17.902 -0.827 -5.761 1.00 71.62 88 SER A C 1
ATOM 687 O O . SER A 1 88 ? 17.184 -1.812 -5.925 1.00 71.62 88 SER A O 1
ATOM 689 N N . ILE A 1 89 ? 17.561 0.389 -6.182 1.00 75.38 89 ILE A N 1
ATOM 690 C CA . ILE A 1 89 ? 16.325 0.706 -6.907 1.00 75.38 89 ILE A CA 1
ATOM 691 C C . ILE A 1 89 ? 16.643 1.624 -8.089 1.00 75.38 89 ILE A C 1
ATOM 693 O O . ILE A 1 89 ? 17.682 2.280 -8.112 1.00 75.38 89 ILE A O 1
ATOM 697 N N . CYS A 1 90 ? 15.767 1.656 -9.090 1.00 82.88 90 CYS A N 1
ATOM 698 C CA . CYS A 1 90 ? 15.951 2.472 -10.299 1.00 82.88 90 CYS A CA 1
ATOM 699 C C . CYS A 1 90 ? 14.755 3.381 -10.618 1.00 82.88 90 CYS A C 1
ATOM 701 O O . CYS A 1 90 ? 14.802 4.104 -11.613 1.00 82.88 90 CYS A O 1
ATOM 703 N N . ALA A 1 91 ? 13.713 3.348 -9.785 1.00 84.19 91 ALA A N 1
ATOM 704 C CA . ALA A 1 91 ? 12.499 4.147 -9.905 1.00 84.19 91 ALA A CA 1
ATOM 705 C C . ALA A 1 91 ? 12.283 4.922 -8.597 1.00 84.19 91 ALA A C 1
ATOM 707 O O . ALA A 1 91 ? 12.279 4.315 -7.525 1.00 84.19 91 ALA A O 1
ATOM 708 N N . HIS A 1 92 ? 12.124 6.245 -8.681 1.00 78.62 92 HIS A N 1
ATOM 709 C CA . HIS A 1 92 ? 11.789 7.085 -7.525 1.00 78.62 92 HIS A CA 1
ATOM 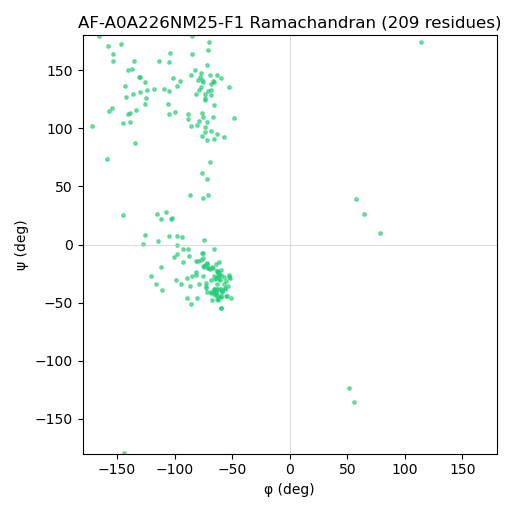710 C C . HIS A 1 92 ? 10.284 7.002 -7.245 1.00 78.62 92 HIS A C 1
ATOM 712 O O . HIS A 1 92 ? 9.859 6.761 -6.116 1.00 78.62 92 HIS A O 1
ATOM 718 N N . ASN A 1 93 ? 9.479 7.111 -8.298 1.00 83.38 93 ASN A N 1
ATOM 719 C CA . ASN A 1 93 ? 8.055 6.831 -8.302 1.00 83.38 93 ASN A CA 1
ATOM 720 C C . ASN A 1 93 ? 7.800 5.486 -9.001 1.00 83.38 93 ASN A C 1
ATOM 722 O O . ASN A 1 93 ? 7.975 5.338 -10.211 1.00 83.38 93 ASN A O 1
ATOM 726 N N . TRP A 1 94 ? 7.354 4.490 -8.241 1.00 85.25 94 TRP A N 1
ATOM 727 C CA . TRP A 1 94 ? 7.210 3.106 -8.696 1.00 85.25 94 TRP A CA 1
ATOM 728 C C . TRP A 1 94 ? 5.988 2.878 -9.590 1.00 85.25 94 TRP A C 1
ATOM 730 O O . TRP A 1 94 ? 5.857 1.800 -10.171 1.00 85.25 94 TRP A O 1
ATOM 740 N N . LEU A 1 95 ? 5.124 3.883 -9.746 1.00 88.00 95 LEU A N 1
ATOM 741 C CA . LEU A 1 95 ? 4.012 3.856 -10.693 1.00 88.00 95 LEU A CA 1
ATOM 742 C C . LEU A 1 95 ? 4.434 4.326 -12.089 1.00 88.00 95 LEU A C 1
ATOM 744 O O . LEU A 1 95 ? 3.936 3.798 -13.085 1.00 88.00 95 LEU A O 1
ATOM 748 N N . THR A 1 96 ? 5.339 5.305 -12.164 1.00 88.19 96 THR A N 1
ATOM 749 C CA . THR A 1 96 ? 5.573 6.086 -13.391 1.00 88.19 96 THR A CA 1
ATOM 750 C C . THR A 1 96 ? 6.999 6.010 -13.936 1.00 88.19 96 THR A C 1
ATOM 752 O O . THR A 1 96 ? 7.169 6.087 -15.151 1.00 88.19 96 THR A O 1
ATOM 755 N N . ASP A 1 97 ? 8.015 5.773 -13.102 1.00 86.38 97 ASP A N 1
ATOM 756 C CA . ASP A 1 97 ? 9.429 5.852 -13.505 1.00 86.38 97 ASP A CA 1
ATOM 757 C C . ASP A 1 97 ? 9.971 4.544 -14.115 1.00 86.38 97 ASP A C 1
ATOM 759 O O . ASP A 1 97 ? 11.088 4.108 -13.825 1.00 86.38 97 ASP A O 1
ATOM 763 N N . TRP A 1 98 ? 9.183 3.907 -14.983 1.00 88.31 98 TRP A N 1
ATOM 764 C CA . TRP A 1 98 ? 9.544 2.665 -15.667 1.00 88.31 98 TRP A CA 1
ATOM 765 C C . TRP A 1 98 ? 9.403 2.805 -17.180 1.00 88.31 98 TRP A C 1
ATOM 767 O O . TRP A 1 98 ? 8.404 3.332 -17.667 1.00 88.31 98 TRP A O 1
ATOM 777 N N . ASP A 1 99 ? 10.347 2.234 -17.925 1.00 92.56 99 ASP A N 1
ATOM 778 C CA . ASP A 1 99 ? 10.126 1.924 -19.336 1.00 92.56 99 ASP A CA 1
ATOM 779 C C . ASP A 1 99 ? 9.287 0.639 -19.412 1.00 92.56 99 ASP A C 1
ATOM 781 O O . ASP A 1 99 ? 9.570 -0.327 -18.705 1.00 92.56 99 ASP A O 1
ATOM 785 N N . ARG A 1 100 ? 8.230 0.607 -20.229 1.00 93.31 100 ARG A N 1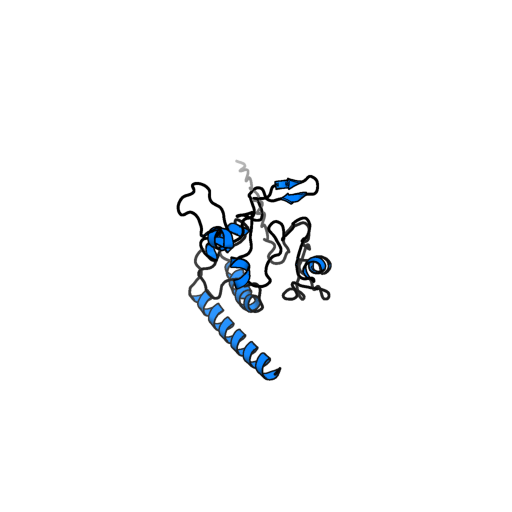
ATOM 786 C CA . ARG A 1 100 ? 7.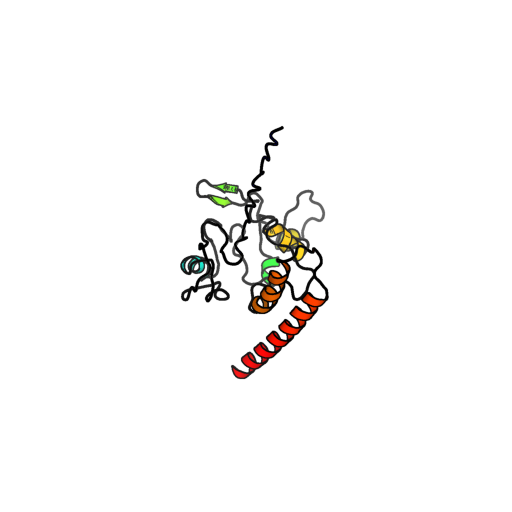386 -0.589 -20.400 1.00 93.31 100 ARG A CA 1
ATOM 787 C C . ARG A 1 100 ? 7.610 -1.208 -21.769 1.00 93.31 100 ARG A C 1
ATOM 789 O O . ARG A 1 100 ? 7.629 -0.490 -22.765 1.00 93.31 100 ARG A O 1
ATOM 796 N N . ASP A 1 101 ? 7.778 -2.525 -21.803 1.00 91.88 101 ASP A N 1
ATOM 797 C CA . ASP A 1 101 ? 7.896 -3.266 -23.060 1.00 91.88 101 ASP A CA 1
ATOM 798 C C . ASP A 1 101 ? 6.530 -3.639 -23.659 1.00 91.88 101 ASP A C 1
ATOM 800 O O . ASP A 1 101 ? 5.475 -3.367 -23.082 1.00 91.88 101 ASP A O 1
ATOM 804 N N . ASP A 1 102 ? 6.550 -4.306 -24.815 1.00 95.25 102 ASP A N 1
ATOM 805 C CA . ASP A 1 102 ? 5.346 -4.745 -25.534 1.00 95.25 102 ASP A CA 1
ATOM 806 C C . ASP A 1 102 ? 4.476 -5.739 -24.737 1.00 95.25 102 ASP A C 1
ATOM 808 O O . ASP A 1 102 ? 3.324 -5.985 -25.092 1.00 95.25 102 ASP A O 1
ATOM 812 N N . ARG A 1 103 ? 5.013 -6.336 -23.664 1.00 92.56 103 ARG A N 1
ATOM 813 C CA . ARG A 1 103 ? 4.297 -7.241 -22.748 1.00 92.56 103 ARG A CA 1
ATOM 814 C C . ARG A 1 103 ? 3.811 -6.518 -21.489 1.00 92.56 103 ARG A C 1
ATOM 816 O O . ARG A 1 103 ? 3.181 -7.140 -20.636 1.00 92.56 103 ARG A O 1
ATOM 823 N N . GLY A 1 104 ? 4.093 -5.221 -21.369 1.00 92.44 104 GLY A N 1
ATOM 824 C CA . GLY A 1 104 ? 3.767 -4.394 -20.213 1.00 92.44 104 GLY A CA 1
ATOM 825 C C . GLY A 1 104 ? 4.716 -4.570 -19.027 1.00 92.44 104 GLY A C 1
ATOM 826 O O . GLY A 1 104 ? 4.417 -4.045 -17.949 1.00 92.44 104 GLY A O 1
ATOM 827 N N . GLU A 1 105 ? 5.838 -5.279 -19.194 1.00 94.81 105 GLU A N 1
ATOM 828 C CA . GLU A 1 105 ? 6.807 -5.490 -18.119 1.00 94.81 105 GLU A CA 1
ATOM 829 C C . GLU A 1 105 ? 7.629 -4.223 -17.871 1.00 94.81 105 GLU A C 1
ATOM 831 O O . GLU A 1 105 ? 8.015 -3.518 -18.803 1.00 94.81 105 GLU A O 1
ATOM 836 N N . ASN A 1 106 ? 7.895 -3.922 -16.600 1.00 93.44 106 ASN A N 1
ATOM 837 C CA . ASN A 1 106 ? 8.653 -2.741 -16.191 1.00 93.44 106 ASN A CA 1
ATOM 838 C C . ASN A 1 106 ? 10.157 -2.938 -16.409 1.00 93.44 106 ASN A C 1
ATOM 840 O O . ASN A 1 106 ? 10.699 -3.961 -16.010 1.00 93.44 106 ASN A O 1
ATOM 844 N N . HIS A 1 107 ? 10.855 -1.949 -16.949 1.00 91.06 107 HIS A N 1
ATOM 845 C CA . HIS A 1 107 ? 12.305 -1.925 -17.137 1.00 91.06 107 HIS A CA 1
ATOM 846 C C . HIS A 1 107 ? 12.874 -0.626 -16.582 1.00 91.06 107 HIS A C 1
ATOM 848 O O . HIS A 1 107 ? 12.242 0.430 -16.637 1.00 91.06 107 HIS A O 1
ATOM 854 N N . CYS A 1 108 ? 14.064 -0.711 -15.996 1.00 87.38 108 CYS A N 1
ATOM 855 C CA . CYS A 1 108 ? 14.715 0.449 -15.412 1.00 87.38 108 CYS A CA 1
ATOM 856 C C . CYS A 1 108 ? 15.090 1.460 -16.497 1.00 87.38 108 CYS A C 1
ATOM 858 O O . CYS A 1 108 ? 15.920 1.162 -17.356 1.00 87.38 108 CYS A O 1
ATOM 860 N N . ARG A 1 109 ? 14.546 2.673 -16.392 1.00 82.56 109 ARG A N 1
ATOM 861 C CA . ARG A 1 109 ? 14.981 3.817 -17.202 1.00 82.56 109 ARG A CA 1
ATOM 862 C C . ARG A 1 109 ? 16.347 4.349 -16.749 1.00 82.56 109 ARG A C 1
ATOM 864 O O . ARG A 1 109 ? 17.152 4.817 -17.553 1.00 82.56 109 ARG A O 1
ATOM 871 N N . SER A 1 110 ? 16.609 4.250 -15.446 1.00 72.69 110 SER A N 1
ATOM 872 C CA . SER A 1 110 ? 17.838 4.690 -14.776 1.00 72.69 110 SER A CA 1
ATOM 873 C C . SER A 1 110 ? 18.734 3.502 -14.406 1.00 72.69 110 SER A C 1
ATOM 875 O O . SER A 1 110 ? 18.264 2.377 -14.264 1.00 72.69 110 SER A O 1
ATOM 877 N N . LYS A 1 111 ? 20.043 3.721 -14.221 1.00 73.19 111 LYS A N 1
ATOM 878 C CA . LYS A 1 111 ? 20.962 2.646 -13.798 1.00 73.19 111 LYS A CA 1
ATOM 879 C C . LYS A 1 111 ? 20.668 2.203 -12.359 1.00 73.19 111 LYS A C 1
ATOM 881 O O . LYS A 1 111 ? 20.502 3.044 -11.484 1.00 73.19 111 LYS A O 1
ATOM 886 N N . CYS A 1 112 ? 20.693 0.894 -12.117 1.00 69.19 112 CYS A N 1
ATOM 887 C CA . CYS A 1 112 ? 20.740 0.322 -10.771 1.00 69.19 112 CYS A CA 1
ATOM 888 C C . CYS A 1 112 ? 22.124 0.565 -10.153 1.00 69.19 112 CYS A C 1
ATOM 890 O O . CYS A 1 112 ? 23.127 0.278 -10.809 1.00 69.19 112 CYS A O 1
ATOM 892 N N . VAL A 1 113 ? 22.198 1.050 -8.912 1.00 54.62 113 VAL A N 1
ATOM 893 C CA . VAL A 1 113 ? 23.477 1.242 -8.204 1.00 54.62 113 VAL A CA 1
ATOM 894 C C . VAL A 1 113 ? 23.410 0.753 -6.754 1.00 54.62 113 VAL A C 1
ATOM 896 O O . VAL A 1 113 ? 22.508 1.167 -6.024 1.00 54.62 113 VAL A O 1
ATOM 899 N N . PRO A 1 114 ? 24.374 -0.084 -6.320 1.00 51.53 114 PRO A N 1
ATOM 900 C CA . PRO A 1 114 ? 24.459 -0.580 -4.952 1.00 51.53 114 PRO A CA 1
ATOM 901 C C . PRO A 1 114 ? 25.026 0.456 -3.977 1.00 51.53 114 PRO A C 1
ATOM 903 O O . PRO A 1 114 ? 25.938 1.221 -4.300 1.00 51.53 114 PRO A O 1
ATOM 906 N N . TYR A 1 115 ? 24.550 0.405 -2.729 1.00 39.03 115 TYR A N 1
ATOM 907 C CA . TYR A 1 115 ? 24.970 1.278 -1.623 1.00 39.03 115 TYR A CA 1
ATOM 908 C C . TYR A 1 115 ? 26.498 1.318 -1.395 1.00 39.03 115 TYR A C 1
ATOM 910 O O . TYR A 1 115 ? 27.051 2.323 -0.945 1.00 39.03 115 TYR A O 1
ATOM 918 N N . SER A 1 116 ? 27.219 0.246 -1.743 1.00 43.06 116 SER A N 1
ATOM 919 C CA . SER A 1 116 ? 28.667 0.117 -1.532 1.00 43.06 116 SER A CA 1
ATOM 920 C C . SER A 1 116 ? 29.548 1.002 -2.426 1.00 43.06 116 SER A C 1
ATOM 922 O O . SER A 1 116 ? 30.701 1.246 -2.070 1.00 43.06 116 SER A O 1
ATOM 924 N N . GLU A 1 117 ? 29.055 1.504 -3.562 1.00 44.16 117 GLU A N 1
ATOM 925 C CA . GLU A 1 117 ? 29.865 2.314 -4.496 1.00 44.16 117 GLU A CA 1
ATOM 926 C C . GLU A 1 117 ? 29.857 3.824 -4.173 1.00 44.16 117 GLU A C 1
ATOM 928 O O . GLU A 1 117 ? 30.617 4.603 -4.748 1.00 44.16 117 GLU A O 1
ATOM 933 N N . VAL A 1 118 ? 29.074 4.239 -3.172 1.00 39.75 118 VAL A N 1
ATOM 934 C CA . VAL A 1 118 ? 28.758 5.645 -2.851 1.00 39.75 118 VAL A CA 1
ATOM 935 C C . VAL A 1 118 ? 29.901 6.414 -2.165 1.00 39.75 118 VAL A C 1
ATOM 937 O O . VAL A 1 118 ? 29.870 7.639 -2.075 1.00 39.75 118 VAL A O 1
ATOM 940 N N . ARG A 1 119 ? 30.965 5.746 -1.699 1.00 33.72 119 ARG A N 1
ATOM 941 C CA . ARG A 1 119 ? 32.008 6.389 -0.870 1.00 33.72 119 ARG A CA 1
ATOM 942 C C . ARG A 1 119 ? 33.323 6.750 -1.565 1.00 33.72 119 ARG A C 1
ATOM 944 O O . ARG A 1 119 ? 34.326 6.894 -0.867 1.00 33.72 119 ARG A O 1
ATOM 951 N N . LYS A 1 120 ? 33.367 6.918 -2.896 1.00 32.75 120 LYS A N 1
ATOM 952 C CA . LYS A 1 120 ? 34.652 7.220 -3.568 1.00 32.75 120 LYS A CA 1
ATOM 953 C C . LYS A 1 120 ? 34.880 8.581 -4.210 1.00 32.75 120 LYS A C 1
ATOM 955 O O . LYS A 1 120 ? 36.051 8.918 -4.316 1.00 32.75 120 LYS A O 1
ATOM 960 N N . HIS A 1 121 ? 33.902 9.413 -4.552 1.00 34.97 121 HIS A N 1
ATOM 961 C CA . HIS A 1 121 ? 34.245 10.709 -5.160 1.00 34.97 121 HIS A CA 1
ATOM 962 C C . HIS A 1 121 ? 33.295 11.824 -4.729 1.00 34.97 121 HIS A C 1
ATOM 964 O O . HIS A 1 121 ? 32.173 11.927 -5.207 1.00 34.97 121 HIS A O 1
ATOM 970 N N . GLY A 1 122 ? 33.781 12.680 -3.825 1.00 39.78 122 GLY A N 1
ATOM 971 C CA . GLY A 1 122 ? 33.111 13.886 -3.335 1.00 39.78 122 GLY A CA 1
ATOM 972 C C . GLY A 1 122 ? 33.023 15.025 -4.354 1.00 39.78 122 GLY A C 1
ATOM 973 O O . GLY A 1 122 ? 33.276 16.161 -3.984 1.00 39.78 122 GLY A O 1
ATOM 974 N N . GLN A 1 123 ? 32.704 14.728 -5.615 1.00 47.00 123 GLN A N 1
ATOM 975 C CA . GLN A 1 123 ? 32.328 15.708 -6.637 1.00 47.00 123 GLN A CA 1
ATOM 976 C C . GLN A 1 123 ? 31.834 14.949 -7.879 1.00 47.00 123 GLN A C 1
ATOM 978 O O . GLN A 1 123 ? 32.661 14.425 -8.621 1.00 47.00 123 GLN A O 1
ATOM 983 N N . CYS A 1 124 ? 30.521 14.862 -8.113 1.00 37.69 124 CYS A N 1
ATOM 984 C CA . CYS A 1 124 ? 29.946 14.414 -9.390 1.00 37.69 124 CYS A CA 1
ATOM 985 C C . CYS A 1 124 ? 28.542 15.006 -9.577 1.00 37.69 124 CYS A C 1
ATOM 987 O O . CYS A 1 124 ? 27.626 14.694 -8.821 1.00 37.69 124 CYS A O 1
ATOM 989 N N . ASP A 1 125 ? 28.389 15.814 -10.624 1.00 34.22 125 ASP A N 1
ATOM 990 C CA . ASP A 1 125 ? 27.128 16.338 -11.152 1.00 34.22 125 ASP A CA 1
ATOM 991 C C . ASP A 1 125 ? 26.311 15.242 -11.857 1.00 34.22 125 ASP A C 1
ATOM 993 O O . ASP A 1 125 ? 26.011 15.365 -13.037 1.00 34.22 125 ASP A O 1
ATOM 997 N N . VAL A 1 126 ? 25.985 14.135 -11.185 1.00 37.38 126 VAL A N 1
ATOM 998 C CA . VAL A 1 126 ? 24.957 13.190 -11.656 1.00 37.38 126 VAL A CA 1
ATOM 999 C C . VAL A 1 126 ? 24.434 12.387 -10.452 1.00 37.38 126 VAL A C 1
ATOM 1001 O O . VAL A 1 126 ? 25.191 11.663 -9.809 1.00 37.38 126 VAL A O 1
ATOM 1004 N N . CYS A 1 127 ? 23.156 12.548 -10.104 1.00 36.19 127 CYS A N 1
ATOM 1005 C CA . CYS A 1 127 ? 22.530 11.929 -8.928 1.00 36.19 127 CYS A CA 1
ATOM 1006 C C . CYS A 1 127 ? 22.299 10.417 -9.130 1.00 36.19 127 CYS A C 1
ATOM 1008 O O . CYS A 1 127 ? 21.692 10.023 -10.124 1.00 36.19 127 CYS A O 1
ATOM 1010 N N . PHE A 1 128 ? 22.733 9.572 -8.185 1.00 39.38 128 PHE A N 1
ATOM 1011 C CA . PHE A 1 128 ? 22.639 8.101 -8.259 1.00 39.38 128 PHE A CA 1
ATOM 1012 C C . PHE A 1 128 ? 22.311 7.517 -6.871 1.00 39.38 128 PHE A C 1
ATOM 1014 O O . PHE A 1 128 ? 22.988 7.884 -5.910 1.00 39.38 128 PHE A O 1
ATOM 1021 N N . LEU A 1 129 ? 21.255 6.691 -6.742 1.00 48.34 129 LEU A N 1
ATOM 1022 C CA . LEU A 1 129 ? 20.470 6.624 -5.497 1.00 48.34 129 LEU A CA 1
ATOM 1023 C C . LEU A 1 129 ? 20.167 5.186 -4.982 1.00 48.34 129 LEU A C 1
ATOM 1025 O O . LEU A 1 129 ? 19.421 4.446 -5.617 1.00 48.34 129 LEU A O 1
ATOM 1029 N N . SER A 1 130 ? 20.688 4.812 -3.803 1.00 55.50 130 SER A N 1
ATOM 1030 C CA . SER A 1 130 ? 20.120 3.783 -2.898 1.00 55.50 130 SER A CA 1
ATOM 1031 C C . SER A 1 130 ? 18.816 4.269 -2.247 1.00 55.50 130 SER A C 1
ATOM 1033 O O . SER A 1 130 ? 18.505 5.446 -2.373 1.00 55.50 130 SER A O 1
ATOM 1035 N N . TYR A 1 131 ? 18.080 3.453 -1.476 1.00 53.34 131 TYR A N 1
ATOM 1036 C CA . TYR A 1 131 ? 16.887 3.936 -0.743 1.00 53.34 131 TYR A CA 1
ATOM 1037 C C . TYR A 1 131 ? 17.148 5.206 0.092 1.00 53.34 131 TYR A C 1
ATOM 1039 O O . TYR A 1 131 ? 16.385 6.163 0.005 1.00 53.34 131 T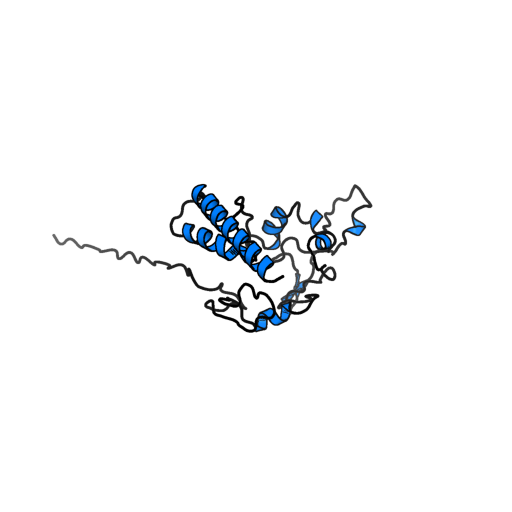YR A O 1
ATOM 1047 N N . ALA A 1 132 ? 18.252 5.246 0.846 1.00 55.66 132 ALA A N 1
ATOM 1048 C CA . ALA A 1 132 ? 18.634 6.396 1.679 1.00 55.66 132 ALA A CA 1
ATOM 1049 C C . ALA A 1 132 ? 19.118 7.619 0.879 1.00 55.66 132 ALA A C 1
ATOM 1051 O O . ALA A 1 132 ? 19.243 8.712 1.424 1.00 55.66 132 ALA A O 1
ATOM 1052 N N . GLN A 1 133 ? 19.458 7.430 -0.394 1.00 60.16 133 GLN A N 1
ATOM 1053 C CA . GLN A 1 133 ? 19.792 8.524 -1.300 1.00 60.16 133 GLN A CA 1
ATOM 1054 C C . GLN A 1 133 ? 18.563 8.960 -2.107 1.00 60.16 133 GLN A C 1
ATOM 1056 O O . GLN A 1 133 ? 18.424 10.138 -2.411 1.00 60.16 133 GLN A O 1
ATOM 1061 N N . MET A 1 134 ? 17.683 8.012 -2.438 1.00 66.94 134 MET A N 1
ATOM 1062 C CA . MET A 1 134 ? 16.460 8.210 -3.207 1.00 66.94 134 MET A CA 1
ATOM 1063 C C . MET A 1 134 ? 15.454 9.014 -2.409 1.00 66.94 134 MET A C 1
ATOM 1065 O O . MET A 1 134 ? 14.821 9.904 -2.962 1.00 66.94 134 MET A O 1
ATOM 1069 N N . TYR A 1 135 ? 15.354 8.710 -1.117 1.00 70.31 135 TYR A N 1
ATOM 1070 C CA . TYR A 1 135 ? 14.437 9.365 -0.208 1.00 70.31 135 TYR A CA 1
ATOM 1071 C C . TYR A 1 135 ? 15.204 9.950 0.970 1.00 70.31 135 TYR A C 1
ATOM 1073 O O . TYR A 1 135 ? 16.018 9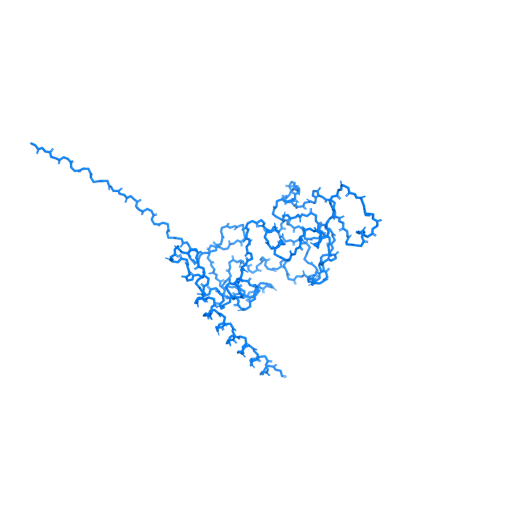.272 1.602 1.00 70.31 135 TYR A O 1
ATOM 1081 N N . ALA A 1 136 ? 14.914 11.204 1.303 1.00 76.06 136 ALA A N 1
ATOM 1082 C CA . ALA A 1 136 ? 15.573 11.905 2.400 1.00 76.06 136 ALA A CA 1
ATOM 1083 C C . ALA A 1 136 ? 15.273 11.273 3.774 1.00 76.06 136 ALA A C 1
ATOM 1085 O O . ALA A 1 136 ? 16.077 11.374 4.701 1.00 76.06 136 ALA A O 1
ATOM 1086 N N . ASN A 1 137 ? 14.096 10.659 3.926 1.00 74.88 137 ASN A N 1
ATOM 1087 C CA . ASN A 1 137 ? 13.631 9.963 5.126 1.00 74.88 137 ASN A CA 1
ATOM 1088 C C . ASN A 1 137 ? 12.399 9.090 4.792 1.00 74.88 137 ASN A C 1
ATOM 1090 O O . ASN A 1 137 ? 11.926 9.071 3.656 1.00 74.88 137 ASN A O 1
ATOM 1094 N N . GLY A 1 138 ? 11.853 8.378 5.785 1.00 76.38 138 GLY A N 1
ATOM 1095 C CA . GLY A 1 138 ? 10.675 7.520 5.590 1.00 76.38 138 GLY A CA 1
ATOM 1096 C C . GLY A 1 138 ? 9.415 8.269 5.135 1.00 76.38 138 GLY A C 1
ATOM 1097 O O . GLY A 1 138 ? 8.609 7.706 4.399 1.00 76.38 138 GLY A O 1
ATOM 1098 N N . THR A 1 139 ? 9.262 9.543 5.510 1.00 83.31 139 THR A N 1
ATOM 1099 C CA . THR A 1 139 ? 8.138 10.378 5.065 1.00 83.31 139 THR A CA 1
ATOM 1100 C C . THR A 1 139 ? 8.223 10.664 3.572 1.00 83.31 139 THR A C 1
ATOM 1102 O O . THR A 1 139 ? 7.251 10.453 2.848 1.00 83.31 139 THR A O 1
ATOM 1105 N N . ASP A 1 140 ? 9.405 11.065 3.111 1.00 79.81 140 ASP A N 1
ATOM 1106 C CA . ASP A 1 140 ? 9.691 11.296 1.697 1.00 79.81 140 ASP A CA 1
ATOM 1107 C C . ASP A 1 140 ? 9.463 10.024 0.864 1.00 79.81 140 ASP A C 1
ATOM 1109 O O . ASP A 1 140 ? 8.814 10.065 -0.178 1.00 79.81 140 ASP A O 1
ATOM 1113 N N . MET A 1 141 ? 9.873 8.862 1.380 1.00 82.50 141 MET A N 1
ATOM 1114 C CA . MET A 1 141 ? 9.601 7.572 0.742 1.00 82.50 141 MET A CA 1
ATOM 1115 C C . MET A 1 141 ? 8.099 7.308 0.586 1.00 82.50 141 MET A C 1
ATOM 1117 O O . MET A 1 141 ? 7.630 7.060 -0.526 1.00 82.50 141 MET A O 1
ATOM 1121 N N . CYS A 1 142 ? 7.332 7.375 1.678 1.00 84.88 142 CYS A N 1
ATOM 1122 C CA . CYS A 1 142 ? 5.897 7.091 1.649 1.00 84.88 142 CYS A CA 1
ATOM 1123 C C . CYS A 1 142 ? 5.134 8.029 0.704 1.00 84.88 142 CYS A C 1
ATOM 1125 O O . CYS A 1 142 ? 4.227 7.576 0.012 1.00 84.88 142 CYS A O 1
ATOM 1127 N N . GLN A 1 143 ? 5.510 9.310 0.652 1.00 88.44 143 GLN A N 1
ATOM 1128 C CA . GLN A 1 143 ? 4.819 10.324 -0.152 1.00 88.44 143 GLN A CA 1
ATOM 1129 C C . GLN A 1 143 ? 5.200 10.335 -1.637 1.00 88.44 143 GLN A C 1
ATOM 1131 O O . GLN A 1 143 ? 4.504 10.969 -2.424 1.00 88.44 143 GLN A O 1
ATOM 1136 N N . ASN A 1 144 ? 6.290 9.673 -2.033 1.00 82.62 144 ASN A N 1
ATOM 1137 C CA . ASN A 1 144 ? 6.761 9.710 -3.420 1.00 82.62 144 ASN A CA 1
ATOM 1138 C C . ASN A 1 144 ? 6.728 8.350 -4.118 1.00 82.62 144 ASN A C 1
ATOM 1140 O O . ASN A 1 144 ? 6.451 8.292 -5.318 1.00 82.62 144 ASN A O 1
ATOM 1144 N N . MET A 1 145 ? 6.968 7.254 -3.389 1.00 82.75 145 MET A N 1
ATOM 1145 C CA . MET A 1 145 ? 7.089 5.914 -3.975 1.00 82.75 145 MET A CA 1
ATOM 1146 C C . MET A 1 145 ? 5.850 5.521 -4.788 1.00 82.75 145 MET A C 1
ATOM 1148 O O . MET A 1 145 ? 5.982 4.952 -5.866 1.00 82.75 145 MET A O 1
ATOM 1152 N N . TRP A 1 146 ? 4.656 5.884 -4.318 1.00 88.38 146 TRP A N 1
ATOM 1153 C CA . TRP A 1 146 ? 3.382 5.618 -4.995 1.00 88.38 146 TRP A CA 1
ATOM 1154 C C . TRP A 1 146 ? 2.668 6.903 -5.440 1.00 88.38 146 TRP A C 1
ATOM 1156 O O . TRP A 1 146 ? 1.441 6.929 -5.553 1.00 88.38 146 TRP A O 1
ATOM 1166 N N . GLY A 1 147 ? 3.418 7.985 -5.675 1.00 89.38 147 GLY A N 1
ATOM 1167 C CA . GLY A 1 147 ? 2.850 9.301 -5.975 1.00 89.38 147 GLY A CA 1
ATOM 1168 C C . GLY A 1 147 ? 1.880 9.769 -4.886 1.00 89.38 147 GLY A C 1
ATOM 1169 O O . GLY A 1 147 ? 2.137 9.594 -3.702 1.00 89.38 147 GLY A O 1
ATOM 1170 N N . GLU A 1 148 ? 0.725 10.299 -5.286 1.00 90.50 148 GLU A N 1
ATOM 1171 C CA . GLU A 1 148 ? -0.282 10.850 -4.363 1.00 90.50 148 GLU A CA 1
ATOM 1172 C C . GLU A 1 148 ? -1.087 9.787 -3.586 1.00 90.50 148 GLU A C 1
ATOM 1174 O O . GLU A 1 148 ? -1.992 10.132 -2.830 1.00 90.50 148 GLU A O 1
ATOM 1179 N N . SER A 1 149 ? -0.768 8.494 -3.740 1.00 89.75 149 SER A N 1
ATOM 1180 C CA . SER A 1 149 ? -1.522 7.398 -3.106 1.00 89.75 149 SER A CA 1
ATOM 1181 C C . SER A 1 149 ? -1.451 7.415 -1.576 1.00 89.75 149 SER A C 1
ATOM 1183 O O . SER A 1 149 ? -2.377 6.946 -0.916 1.00 89.75 149 SER A O 1
ATOM 1185 N N . PHE A 1 150 ? -0.361 7.933 -0.998 1.00 90.69 150 PHE A N 1
ATOM 1186 C CA . PHE A 1 150 ? -0.158 7.965 0.449 1.00 90.69 150 PHE A CA 1
ATOM 1187 C C . PHE A 1 150 ? 0.270 9.347 0.936 1.00 90.69 150 PHE A C 1
ATOM 1189 O O . PHE A 1 150 ? 1.071 10.044 0.316 1.00 90.69 150 PHE A O 1
ATOM 1196 N N . LYS A 1 151 ? -0.214 9.701 2.128 1.00 92.75 151 LYS A N 1
ATOM 1197 C CA . LYS A 1 151 ? 0.231 10.858 2.901 1.00 92.75 151 LYS A CA 1
ATOM 1198 C C . LYS A 1 151 ? 0.535 10.405 4.322 1.00 92.75 151 LYS A C 1
ATOM 1200 O O . LYS A 1 151 ? -0.280 9.722 4.940 1.00 92.75 151 LYS A O 1
ATOM 1205 N N . VAL A 1 152 ? 1.693 10.794 4.847 1.00 89.12 152 VAL A N 1
ATOM 1206 C CA . VAL A 1 152 ? 2.041 10.504 6.241 1.00 89.12 152 VAL A CA 1
ATOM 1207 C C . VAL A 1 152 ? 1.221 11.405 7.160 1.00 89.12 152 VAL A C 1
ATOM 1209 O O . VAL A 1 152 ? 1.194 12.624 6.986 1.00 89.12 152 VAL A O 1
ATOM 1212 N N . SER A 1 153 ? 0.52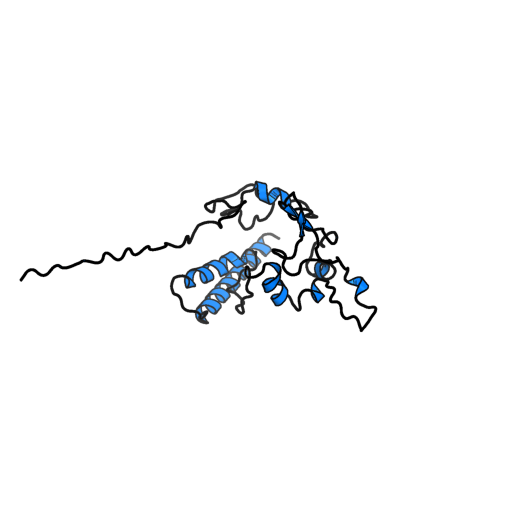1 10.787 8.110 1.00 90.00 153 SER A N 1
ATOM 1213 C CA . SER A 1 153 ? -0.251 11.493 9.132 1.00 90.00 153 SER A CA 1
ATOM 1214 C C . SER A 1 153 ? 0.682 12.062 10.200 1.00 90.00 153 SER A C 1
ATOM 1216 O O . SER A 1 153 ? 1.645 11.408 10.597 1.00 90.00 153 SER A O 1
ATOM 1218 N N . GLU A 1 154 ? 0.378 13.261 10.695 1.00 88.31 154 GLU A N 1
ATOM 1219 C CA . GLU A 1 154 ? 1.025 13.817 11.893 1.00 88.31 154 GLU A CA 1
ATOM 1220 C C . GLU A 1 154 ? 0.498 13.156 13.178 1.00 88.31 154 GLU A C 1
ATOM 1222 O O . GLU A 1 154 ? 1.132 13.223 14.231 1.00 88.31 154 GLU A O 1
ATOM 1227 N N . ALA A 1 155 ? -0.669 12.511 13.088 1.00 89.12 155 ALA A N 1
ATOM 1228 C CA . ALA A 1 155 ? -1.315 11.828 14.189 1.00 89.12 155 ALA A CA 1
ATOM 1229 C C . ALA A 1 155 ? -0.693 10.447 14.430 1.00 89.12 155 ALA A C 1
ATOM 1231 O O . ALA A 1 155 ? -0.370 9.700 13.503 1.00 89.12 155 ALA A O 1
ATOM 1232 N N . SER A 1 156 ? -0.567 10.087 15.703 1.00 87.00 156 SER A N 1
ATOM 1233 C CA . SER A 1 156 ? 0.046 8.823 16.112 1.00 87.00 156 SER A CA 1
ATOM 1234 C C . SER A 1 156 ? -0.917 7.638 16.033 1.00 87.00 156 SER A C 1
ATOM 1236 O O . SER A 1 156 ? -0.465 6.507 15.862 1.00 87.00 156 SER A O 1
ATOM 1238 N N . CYS A 1 157 ? -2.227 7.886 16.156 1.00 91.88 157 CYS A N 1
ATOM 1239 C CA . CYS A 1 157 ? -3.255 6.849 16.127 1.00 91.88 157 CYS A CA 1
ATOM 1240 C C . CYS A 1 157 ? -4.134 6.906 14.876 1.00 91.88 157 CYS A C 1
ATOM 1242 O O . CYS A 1 157 ? -4.473 5.859 14.327 1.00 91.88 157 CYS A O 1
ATOM 1244 N N . LEU A 1 158 ? -4.490 8.104 14.401 1.00 92.62 158 LEU A N 1
ATOM 1245 C CA . LEU A 1 158 ? -5.270 8.294 13.171 1.00 92.62 158 LEU A CA 1
ATOM 1246 C C . LEU A 1 158 ? -4.406 8.080 11.912 1.00 92.62 158 LEU A C 1
ATOM 1248 O O . LEU A 1 158 ? -4.187 8.989 11.107 1.00 92.62 158 LEU A O 1
ATOM 1252 N N . CYS A 1 159 ? -3.873 6.869 11.758 1.00 93.25 159 CYS A N 1
ATOM 1253 C CA . CYS A 1 159 ? -3.075 6.436 10.617 1.00 93.25 159 CYS A CA 1
ATOM 1254 C C . CYS A 1 159 ? -3.172 4.917 10.411 1.00 93.25 159 CYS A C 1
ATOM 1256 O O . CYS A 1 159 ? -3.511 4.170 11.327 1.00 93.25 159 CYS A O 1
ATOM 1258 N N . LEU A 1 160 ? -2.882 4.467 9.189 1.00 92.56 160 LEU A N 1
ATOM 1259 C CA . LEU A 1 160 ? -2.812 3.047 8.845 1.00 92.56 160 LEU A CA 1
ATOM 1260 C C . LEU A 1 160 ? -1.357 2.578 8.878 1.00 92.56 160 LEU A C 1
ATOM 1262 O O . LEU A 1 160 ? -0.466 3.263 8.375 1.00 92.56 160 LEU A O 1
ATOM 1266 N N . GLN A 1 161 ? -1.129 1.405 9.458 1.00 90.56 161 GLN A N 1
ATOM 1267 C CA . GLN A 1 161 ? 0.186 0.783 9.625 1.00 90.56 161 GLN A CA 1
ATOM 1268 C C . GLN A 1 161 ? 0.232 -0.641 9.048 1.00 90.56 161 GLN A C 1
ATOM 1270 O O . GLN A 1 161 ? 1.218 -1.352 9.251 1.00 90.56 161 GLN A O 1
ATOM 1275 N N . MET A 1 162 ? -0.824 -1.063 8.343 1.00 90.44 162 MET A N 1
ATOM 1276 C CA . MET A 1 162 ? -0.967 -2.371 7.697 1.00 90.44 162 MET A CA 1
ATOM 1277 C C . MET A 1 162 ? -0.821 -3.534 8.684 1.00 90.44 162 MET A C 1
ATOM 1279 O O . MET A 1 162 ? -0.209 -4.563 8.396 1.00 90.44 162 MET A O 1
ATOM 1283 N N . ASN A 1 163 ? -1.367 -3.362 9.887 1.00 92.44 163 ASN A N 1
ATOM 1284 C CA . ASN A 1 163 ? -1.366 -4.376 10.937 1.00 92.44 163 ASN A CA 1
ATOM 1285 C C . ASN A 1 163 ? -2.673 -4.335 11.743 1.00 92.44 163 ASN A C 1
ATOM 1287 O O . ASN A 1 163 ? -3.565 -3.532 11.475 1.00 92.44 163 ASN A O 1
ATOM 1291 N N . LYS A 1 164 ? -2.810 -5.203 12.753 1.00 93.25 164 LYS A N 1
ATOM 1292 C CA . LYS A 1 164 ? -4.058 -5.322 13.528 1.00 93.25 164 LYS A CA 1
ATOM 1293 C C . LYS A 1 164 ? -4.485 -4.020 14.230 1.00 93.25 164 LYS A C 1
ATOM 1295 O O . LYS A 1 164 ? -5.671 -3.864 14.515 1.00 93.25 164 LYS A O 1
ATOM 1300 N N . LYS A 1 165 ? -3.568 -3.073 14.474 1.00 92.25 165 LYS A N 1
ATOM 1301 C CA . LYS A 1 165 ? -3.887 -1.751 15.047 1.00 92.25 165 LYS A CA 1
ATOM 1302 C C . LYS A 1 165 ? -4.808 -0.933 14.138 1.00 92.25 165 LYS A C 1
ATOM 1304 O O . LYS A 1 165 ? -5.593 -0.130 14.642 1.00 92.25 165 LYS A O 1
ATOM 1309 N N . ASP A 1 166 ? -4.811 -1.203 12.834 1.00 93.19 166 ASP A N 1
ATOM 1310 C CA . ASP A 1 166 ? -5.669 -0.519 11.862 1.00 93.19 166 ASP A CA 1
ATOM 1311 C C . ASP A 1 166 ? -7.160 -0.738 12.161 1.00 93.19 166 ASP A C 1
ATOM 1313 O O . ASP A 1 166 ? -7.981 0.133 11.882 1.00 93.19 166 ASP A O 1
ATOM 1317 N N . MET A 1 167 ? -7.525 -1.844 12.827 1.00 91.44 167 MET A N 1
ATOM 1318 C CA . MET A 1 167 ? -8.900 -2.094 13.287 1.00 91.44 167 MET A CA 1
ATOM 1319 C C . MET A 1 167 ? -9.394 -1.053 14.305 1.00 91.44 167 MET A C 1
ATOM 1321 O O . MET A 1 167 ? -10.606 -0.876 14.478 1.00 91.44 167 MET A O 1
ATOM 1325 N N . VAL A 1 168 ? -8.473 -0.390 15.010 1.00 93.19 168 VAL A N 1
ATOM 1326 C CA . VAL A 1 168 ? -8.772 0.726 15.913 1.00 93.19 168 VAL A CA 1
ATOM 1327 C C . VAL A 1 168 ? -8.820 2.028 15.121 1.00 93.19 168 VAL A C 1
ATOM 1329 O O . VAL A 1 168 ? -9.822 2.738 15.206 1.00 93.19 168 VAL A O 1
ATOM 1332 N N . ALA A 1 169 ? -7.782 2.305 14.327 1.00 92.50 169 ALA A N 1
ATOM 1333 C CA . ALA A 1 169 ? -7.642 3.552 13.576 1.00 92.50 169 ALA A CA 1
ATOM 1334 C C . ALA A 1 169 ? -8.799 3.776 12.588 1.00 92.50 169 ALA A C 1
ATOM 1336 O O . ALA A 1 169 ? -9.404 4.848 12.570 1.00 92.50 169 ALA A O 1
ATOM 1337 N N . ILE A 1 170 ? -9.187 2.746 11.825 1.00 90.88 170 ILE A N 1
ATOM 1338 C CA . ILE A 1 170 ? -10.196 2.865 10.762 1.00 90.88 170 ILE A CA 1
ATOM 1339 C C . ILE A 1 170 ? -11.568 3.317 11.281 1.00 90.88 170 ILE A C 1
ATOM 1341 O O . ILE A 1 170 ? -12.295 4.030 10.594 1.00 90.88 170 ILE A O 1
ATOM 1345 N N . LYS A 1 171 ? -11.908 2.956 12.527 1.00 89.88 171 LYS 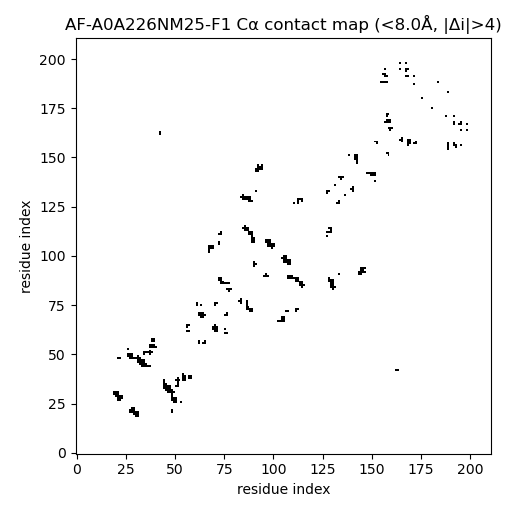A N 1
ATOM 1346 C CA . LYS A 1 171 ? -13.176 3.344 13.164 1.00 89.88 171 LYS A CA 1
ATOM 1347 C C . LYS A 1 171 ? -13.281 4.849 13.392 1.00 89.88 171 LYS A C 1
ATOM 1349 O O . LYS A 1 171 ? -14.397 5.347 13.462 1.00 89.88 171 LYS A O 1
ATOM 1354 N N . HIS A 1 172 ? -12.144 5.524 13.540 1.00 89.00 172 HIS A N 1
ATOM 1355 C CA . HIS A 1 172 ? -12.066 6.968 13.745 1.00 89.00 172 HIS A CA 1
ATOM 1356 C C . HIS A 1 172 ? -11.761 7.723 12.443 1.00 89.00 172 HIS A C 1
ATOM 1358 O O . HIS A 1 172 ? -12.249 8.828 12.250 1.00 89.00 172 HIS A O 1
ATOM 1364 N N . LEU A 1 173 ? -11.025 7.106 11.512 1.00 87.75 173 LEU A N 1
ATOM 1365 C CA . LEU A 1 173 ? -10.739 7.700 10.201 1.00 87.75 173 LEU A CA 1
ATOM 1366 C C . LEU A 1 173 ? -11.999 7.865 9.339 1.00 87.75 173 LEU A C 1
ATOM 1368 O O . LEU A 1 173 ? -12.158 8.866 8.650 1.00 87.75 173 LEU A O 1
ATOM 1372 N N . LEU A 1 174 ? -12.913 6.890 9.366 1.00 82.50 174 LEU A N 1
ATOM 1373 C CA . LEU A 1 174 ? -14.112 6.929 8.522 1.00 82.50 174 LEU A CA 1
ATOM 1374 C C . LEU A 1 174 ? -15.235 7.802 9.101 1.00 82.50 174 LEU A C 1
ATOM 1376 O O . LEU A 1 174 ? -16.072 8.289 8.337 1.00 82.50 174 LEU A O 1
ATOM 1380 N N . SER A 1 175 ? -15.255 8.026 10.421 1.00 64.38 175 SER A N 1
ATOM 1381 C CA . SER A 1 175 ? -16.270 8.856 11.084 1.00 64.38 175 SER A CA 1
ATOM 1382 C C . SER A 1 175 ? -16.161 10.345 10.752 1.00 64.38 175 SER A C 1
ATOM 1384 O O . SER A 1 175 ? -17.159 11.046 10.864 1.00 64.38 175 SER A O 1
ATOM 1386 N N . GLU A 1 176 ? -15.002 10.826 10.293 1.00 54.66 176 GLU A N 1
ATOM 1387 C CA . GLU A 1 176 ? -14.825 12.222 9.855 1.00 54.66 176 GLU A CA 1
ATOM 1388 C C . GLU A 1 176 ? -15.369 12.484 8.435 1.00 54.66 176 GLU A C 1
ATOM 1390 O O . GLU A 1 176 ? -15.593 13.630 8.065 1.00 54.66 176 GLU A O 1
ATOM 1395 N N . SER A 1 177 ? -15.658 11.450 7.633 1.00 48.78 177 SER A N 1
ATOM 1396 C CA . SER A 1 177 ? -16.100 11.638 6.235 1.00 48.78 177 SER A CA 1
ATOM 1397 C C . SER A 1 177 ? -17.550 12.119 6.066 1.00 48.78 177 SER A C 1
ATOM 1399 O O . SER A 1 177 ? -17.956 12.438 4.949 1.00 48.78 177 SER A O 1
ATOM 1401 N N . SER A 1 178 ? -18.343 12.188 7.144 1.00 45.75 178 SER A N 1
ATOM 1402 C CA . SER A 1 178 ? -19.723 12.695 7.094 1.00 45.75 178 SER A CA 1
ATOM 1403 C C . SER A 1 178 ? -19.850 14.211 7.270 1.00 45.75 178 SER A C 1
ATOM 1405 O O . SER A 1 178 ? -20.930 14.740 7.018 1.00 45.75 178 SER A O 1
ATOM 1407 N N . GLU A 1 179 ? -18.785 14.920 7.651 1.00 42.66 179 GLU A N 1
ATOM 1408 C CA . GLU A 1 179 ? -18.769 16.385 7.708 1.00 42.66 179 GLU A CA 1
ATOM 1409 C C . GLU A 1 179 ? -17.411 16.899 7.215 1.00 42.66 179 GLU A C 1
ATOM 1411 O O . GLU A 1 179 ? -16.391 16.697 7.869 1.00 42.66 179 GLU A O 1
ATOM 1416 N N . GLU A 1 180 ? -17.385 17.568 6.056 1.00 43.62 180 GLU A N 1
ATOM 1417 C CA . GLU A 1 180 ? -16.208 18.297 5.570 1.00 43.62 180 GLU A CA 1
ATOM 1418 C C . GLU A 1 180 ? -15.772 19.345 6.610 1.00 43.62 180 GLU A C 1
ATOM 1420 O O . GLU A 1 180 ? -16.234 20.486 6.618 1.00 43.62 180 GLU A O 1
ATOM 1425 N N . SER A 1 181 ? -14.858 18.971 7.501 1.00 41.66 181 SER A N 1
ATOM 1426 C CA . SER A 1 181 ? -14.098 19.916 8.306 1.00 41.66 181 SER A CA 1
ATOM 1427 C C . SER A 1 181 ? -12.651 19.444 8.390 1.00 41.66 181 SER A C 1
ATOM 1429 O O . SER A 1 181 ? -12.315 18.395 8.926 1.00 41.66 181 SER A O 1
ATOM 1431 N N . SER A 1 182 ? -11.774 20.227 7.772 1.00 45.31 182 SER A N 1
ATOM 1432 C CA . SER A 1 182 ? -10.351 19.966 7.562 1.00 45.31 182 SER A CA 1
ATOM 1433 C C . SER A 1 182 ? -9.502 20.167 8.824 1.00 45.31 182 SER A C 1
ATOM 1435 O O . SER A 1 182 ? -8.406 20.724 8.764 1.00 45.31 182 SER A O 1
ATOM 1437 N N . SER A 1 183 ? -10.002 19.751 9.981 1.00 51.53 183 SER A N 1
ATOM 1438 C CA . SER A 1 183 ? -9.265 19.803 11.236 1.00 51.53 183 SER A CA 1
ATOM 1439 C C . SER A 1 183 ? -9.520 18.522 12.006 1.00 51.53 183 SER A C 1
ATOM 1441 O O . SER A 1 183 ? -10.588 18.378 12.595 1.00 51.53 183 SER A O 1
ATOM 1443 N N . ILE A 1 184 ? -8.520 17.633 12.021 1.00 56.31 184 ILE A N 1
ATOM 1444 C CA . ILE A 1 184 ? -8.441 16.524 12.976 1.00 56.31 184 ILE A CA 1
ATOM 1445 C C . ILE A 1 184 ? -8.700 17.134 14.349 1.00 56.31 184 ILE A C 1
ATOM 1447 O O . ILE A 1 184 ? -7.890 17.925 14.848 1.00 56.31 184 ILE A O 1
ATOM 1451 N N . SER A 1 185 ? -9.856 16.848 14.939 1.00 63.66 185 SER A N 1
ATOM 1452 C CA . SER A 1 185 ? -10.128 17.385 16.264 1.00 63.66 185 SER A CA 1
ATOM 1453 C C . SER A 1 185 ? -9.174 16.691 17.234 1.00 63.66 185 SER A C 1
ATOM 1455 O O . SER A 1 185 ? -9.024 15.467 17.214 1.00 63.66 185 SER A O 1
ATOM 1457 N N . SER A 1 186 ? -8.518 17.455 18.109 1.00 69.94 186 SER A N 1
ATOM 1458 C CA . SER A 1 186 ? -7.655 16.878 19.148 1.00 69.94 186 SER A CA 1
ATOM 1459 C C . SER A 1 186 ? -8.387 15.815 19.980 1.00 69.94 186 SER A C 1
ATOM 1461 O O . SER A 1 186 ? -7.769 14.878 20.482 1.00 69.94 186 SER A O 1
ATOM 1463 N N . SER A 1 187 ? -9.717 15.910 20.080 1.00 81.06 187 SER A N 1
ATOM 1464 C CA . SER A 1 187 ? -10.570 14.918 20.729 1.00 81.06 187 SER A CA 1
ATOM 1465 C C . SER A 1 187 ? -10.610 13.558 20.029 1.00 81.06 187 SER A C 1
ATOM 1467 O O . SER A 1 187 ? -10.604 12.550 20.736 1.00 81.06 187 SER A O 1
ATOM 1469 N N . GLU A 1 188 ? -10.609 13.493 18.693 1.00 84.44 188 GLU A N 1
ATOM 1470 C CA . GLU A 1 188 ? -10.640 12.212 17.969 1.00 84.44 188 GLU A CA 1
ATOM 1471 C C . GLU A 1 188 ? -9.306 11.467 18.074 1.00 84.44 188 GLU A C 1
ATOM 1473 O O . GLU A 1 188 ? -9.296 10.265 18.349 1.00 84.44 188 GLU A O 1
ATOM 1478 N N . GLU A 1 189 ? -8.175 12.173 17.969 1.00 89.06 189 GLU A N 1
ATOM 1479 C CA . GLU A 1 189 ? -6.853 11.561 18.173 1.00 89.06 189 GLU A CA 1
ATOM 1480 C C . GLU A 1 189 ? -6.725 11.013 19.600 1.00 89.06 189 GLU A C 1
ATOM 1482 O O . GLU A 1 189 ? -6.331 9.862 19.792 1.00 89.06 189 GLU A O 1
ATOM 1487 N N . HIS A 1 190 ? -7.137 11.774 20.620 1.00 90.19 190 HIS A N 1
ATOM 1488 C CA . HIS A 1 190 ? -7.126 11.283 22.000 1.00 90.19 190 HIS A CA 1
ATOM 1489 C C . HIS A 1 190 ? -8.060 10.083 22.216 1.00 90.19 190 HIS A C 1
ATOM 1491 O O . HIS A 1 190 ? -7.718 9.148 22.952 1.00 90.19 190 HIS A O 1
ATOM 1497 N N . ALA A 1 191 ? -9.238 10.075 21.585 1.00 91.88 191 ALA A N 1
ATOM 1498 C CA . ALA A 1 191 ? -10.163 8.949 21.652 1.00 91.88 191 ALA A CA 1
ATOM 1499 C C . ALA A 1 191 ? -9.572 7.694 20.992 1.00 91.88 191 ALA A C 1
ATOM 1501 O O . ALA A 1 191 ? -9.651 6.604 21.574 1.00 91.88 191 ALA A O 1
ATOM 1502 N N . CYS A 1 192 ? -8.940 7.858 19.828 1.00 94.00 192 CYS A N 1
ATOM 1503 C CA . CYS A 1 192 ? -8.229 6.801 19.122 1.00 94.00 192 CYS A CA 1
ATOM 1504 C C . CYS A 1 192 ? -7.096 6.246 19.995 1.00 94.00 192 CYS A C 1
ATOM 1506 O O . CYS A 1 192 ? -7.089 5.052 20.299 1.00 94.00 192 CYS A O 1
ATOM 1508 N N . GLN A 1 193 ? -6.198 7.106 20.490 1.00 93.69 193 GLN A N 1
ATOM 1509 C CA . GLN A 1 193 ? -5.063 6.712 21.332 1.00 93.69 193 GLN A CA 1
ATOM 1510 C C . GLN A 1 193 ? -5.511 5.917 22.562 1.00 93.69 193 GLN A C 1
ATOM 1512 O O . GLN A 1 193 ? -4.945 4.873 22.884 1.00 93.69 193 GLN A O 1
ATOM 1517 N N . LYS A 1 194 ? -6.579 6.361 23.235 1.00 93.94 194 LYS A N 1
ATOM 1518 C CA . LYS A 1 194 ? -7.128 5.652 24.397 1.00 93.94 194 LYS A CA 1
ATOM 1519 C C . LYS A 1 194 ? -7.614 4.246 24.044 1.00 93.94 194 LYS A C 1
ATOM 1521 O O . LYS A 1 194 ? -7.473 3.335 24.861 1.00 93.94 194 LYS A O 1
ATOM 1526 N N . LYS A 1 195 ? -8.225 4.054 22.871 1.00 94.00 195 LYS A N 1
ATOM 1527 C CA . LYS A 1 195 ? -8.635 2.720 22.407 1.00 94.00 195 LYS A CA 1
ATOM 1528 C C . LYS A 1 195 ? -7.439 1.880 21.976 1.00 94.00 195 LYS A C 1
ATOM 1530 O O . LYS A 1 195 ? -7.446 0.683 22.246 1.00 94.00 195 LYS A O 1
ATOM 1535 N N . LEU A 1 196 ? -6.428 2.494 21.370 1.00 93.50 196 LEU A N 1
ATOM 1536 C CA . LEU A 1 196 ? -5.213 1.809 20.947 1.00 93.50 196 LEU A CA 1
ATOM 1537 C C . LEU A 1 196 ? -4.451 1.235 22.146 1.00 93.50 196 LEU A C 1
ATOM 1539 O O . LEU A 1 196 ? -4.151 0.049 22.150 1.00 93.50 196 LEU A O 1
ATOM 1543 N N . LEU A 1 197 ? -4.267 2.020 23.212 1.00 94.12 197 LEU A N 1
ATOM 1544 C CA . LEU A 1 197 ? -3.634 1.550 24.453 1.00 94.12 197 LEU A CA 1
ATOM 1545 C C . LEU A 1 197 ? -4.380 0.364 25.081 1.00 94.12 197 LEU A C 1
ATOM 1547 O O . LEU A 1 197 ? -3.767 -0.579 25.571 1.00 94.12 197 LEU A O 1
ATOM 1551 N N . LYS A 1 198 ? -5.718 0.392 25.056 1.00 94.56 198 LYS A N 1
ATOM 1552 C CA . LYS A 1 198 ? -6.534 -0.736 25.531 1.00 94.56 198 LYS A CA 1
ATOM 1553 C C . LYS A 1 198 ? -6.360 -1.976 24.660 1.00 94.56 198 LYS A C 1
ATOM 1555 O O . LYS A 1 198 ? -6.295 -3.077 25.187 1.00 94.56 198 LYS A O 1
ATOM 1560 N N . PHE A 1 199 ? -6.317 -1.795 23.344 1.00 93.31 199 PHE A N 1
ATOM 1561 C CA . PHE A 1 199 ? -6.103 -2.885 22.399 1.00 93.31 199 PHE A CA 1
ATOM 1562 C C . PHE A 1 199 ? -4.728 -3.537 22.595 1.00 93.31 199 PHE A C 1
ATOM 1564 O O . PHE A 1 199 ? -4.631 -4.758 22.626 1.00 93.31 199 PHE A O 1
ATOM 1571 N N . GLU A 1 200 ? -3.681 -2.734 22.784 1.00 92.12 200 GLU A N 1
ATOM 1572 C CA . GLU A 1 200 ? -2.326 -3.225 23.052 1.00 92.12 200 GLU A CA 1
ATOM 1573 C C . GLU A 1 200 ? -2.242 -3.988 24.378 1.00 92.12 200 GLU A C 1
ATOM 1575 O O . GLU A 1 200 ? -1.634 -5.053 24.417 1.00 92.12 200 GLU A O 1
ATOM 1580 N N . ALA A 1 201 ? -2.901 -3.500 25.436 1.00 92.44 201 ALA A N 1
ATOM 1581 C CA . ALA A 1 201 ? -2.975 -4.211 26.713 1.00 92.44 201 ALA A CA 1
ATOM 1582 C C . ALA A 1 201 ? -3.632 -5.596 26.569 1.00 92.44 201 ALA A C 1
ATOM 1584 O O . ALA A 1 201 ? -3.089 -6.578 27.062 1.00 92.44 201 ALA A O 1
ATOM 1585 N N . LEU A 1 202 ? -4.743 -5.692 25.828 1.00 91.81 202 LEU A N 1
ATOM 1586 C CA . LEU A 1 202 ? -5.425 -6.969 25.580 1.00 91.81 202 LEU A CA 1
ATOM 1587 C C . LEU A 1 202 ? -4.562 -7.952 24.774 1.00 91.81 202 LEU A C 1
ATOM 1589 O O . LEU A 1 202 ? -4.539 -9.138 25.079 1.00 91.81 202 LEU A O 1
ATOM 1593 N N . GLN A 1 203 ? -3.821 -7.477 23.767 1.00 85.56 203 GLN A N 1
ATOM 1594 C CA . GLN A 1 203 ? -2.934 -8.351 22.986 1.00 85.56 203 GLN A CA 1
ATOM 1595 C C . GLN A 1 203 ? -1.742 -8.872 23.795 1.00 85.56 203 GLN A C 1
ATOM 1597 O O . GLN A 1 203 ? -1.252 -9.966 23.519 1.00 85.56 203 GLN A O 1
ATOM 1602 N N . LEU A 1 204 ? -1.260 -8.097 24.770 1.00 82.75 204 LEU A N 1
ATOM 1603 C CA . LEU A 1 204 ? -0.215 -8.548 25.687 1.00 82.75 204 LEU A CA 1
ATOM 1604 C C . LEU A 1 204 ? -0.735 -9.652 26.612 1.00 82.75 204 LEU A C 1
ATOM 1606 O O . LEU A 1 204 ? -0.045 -10.651 26.782 1.00 82.75 204 LEU A O 1
ATOM 1610 N N . GLU A 1 205 ? -1.958 -9.514 27.130 1.00 82.19 205 GLU A N 1
ATOM 1611 C CA . GLU A 1 205 ? -2.608 -10.549 27.946 1.00 82.19 205 GLU A CA 1
ATOM 1612 C C . GLU A 1 205 ? -2.822 -11.849 27.143 1.00 82.19 205 GLU A C 1
ATOM 1614 O O . GLU A 1 205 ? -2.408 -12.919 27.586 1.00 82.19 205 GLU A O 1
ATOM 1619 N N . GLU A 1 206 ? -3.356 -11.769 25.917 1.00 75.06 206 GLU A N 1
ATOM 1620 C CA . GLU A 1 206 ? -3.531 -12.940 25.034 1.00 75.06 206 GLU A CA 1
ATOM 1621 C C . GLU A 1 206 ? -2.191 -13.594 24.635 1.00 75.06 206 GLU A C 1
ATOM 1623 O O . GLU A 1 206 ? -2.102 -14.814 24.463 1.00 75.06 206 GLU A O 1
ATOM 1628 N N . GLY A 1 207 ? -1.132 -12.794 24.481 1.00 66.38 207 GLY A N 1
ATOM 1629 C CA . GLY A 1 207 ? 0.217 -13.264 24.158 1.00 66.38 207 GLY A CA 1
ATOM 1630 C C . GLY A 1 207 ? 0.956 -13.910 25.336 1.00 66.38 207 GLY A C 1
ATOM 1631 O O . GLY A 1 207 ? 1.815 -14.764 25.118 1.00 66.38 207 GLY A O 1
ATOM 1632 N N . GLU A 1 208 ? 0.633 -13.527 26.574 1.00 58.59 208 GLU A N 1
ATOM 1633 C CA . GLU A 1 208 ? 1.136 -14.181 27.789 1.00 58.59 208 GLU A CA 1
ATOM 1634 C C . GLU A 1 208 ? 0.378 -15.478 28.095 1.00 58.59 208 GLU A C 1
ATOM 1636 O O . GLU A 1 208 ? 0.991 -16.444 28.539 1.00 58.59 208 GLU A O 1
ATOM 1641 N N . GLU A 1 209 ? -0.922 -15.546 27.800 1.00 50.84 209 GLU A N 1
ATOM 1642 C CA . GLU A 1 209 ? -1.747 -16.743 28.025 1.00 50.84 209 GLU A CA 1
ATOM 1643 C C . GLU A 1 209 ? -1.468 -17.872 27.008 1.00 50.84 209 GLU A C 1
ATOM 1645 O O . GLU A 1 209 ? -1.783 -19.039 27.247 1.00 50.84 209 GLU A O 1
ATOM 1650 N N . THR A 1 210 ? -0.833 -17.545 25.878 1.00 51.34 210 THR A N 1
ATOM 1651 C CA . THR A 1 210 ? -0.439 -18.496 24.822 1.00 51.34 210 THR A CA 1
ATOM 1652 C C . THR A 1 210 ? 1.026 -18.958 24.895 1.00 51.34 210 THR A C 1
ATOM 1654 O O . THR A 1 210 ? 1.479 -19.667 23.989 1.00 51.34 210 THR A O 1
ATOM 1657 N N . ARG A 1 211 ? 1.766 -18.608 25.959 1.00 44.28 211 ARG A N 1
ATOM 1658 C CA . ARG A 1 211 ? 3.183 -18.960 26.162 1.00 44.28 211 ARG A CA 1
ATOM 1659 C C . ARG A 1 211 ? 3.406 -19.902 27.343 1.00 44.28 211 ARG A C 1
ATOM 1661 O O . ARG A 1 211 ? 4.300 -20.770 27.205 1.00 44.28 211 ARG A O 1
#

InterPro domains:
  IPR004269 Folate receptor [PTHR10517] (5-80)
  IPR018143 Folate receptor-like [PF03024] (22-79)
  IPR018143 Folate receptor-like [PF03024] (80-123)

Mean predicted aligned error: 12.24 Å

pLDDT: mean 76.56, std 19.73, range [32.75, 97.69]

Secondary structure (DSSP, 8-state):
------------------TT----STTEEEEEE--TT-SS-GGGTTSEEE-HHHHGGGSSSS--EETTEES-TTSPPPSSHHHHTT-B-S-SSTTTSEEE-TT--EEESS----GGGTTS-S--SS---BHHHH-SSHHHHHHHHTGGG----S-SSSS--SSTTHHHHHHHHTGGGGS---S--HHHHHHHHHHHHHHHHHHHHHHHHT-

Organism: Callipepla squamata (NCBI:txid9009)

Solvent-accessible surface area (backbone atoms only — not comparable to full-atom values): 13055 Å² total; per-residue (Å²): 139,86,82,86,82,83,80,81,81,80,82,77,80,78,78,78,72,69,89,73,51,36,65,93,52,100,68,43,36,76,46,55,40,66,30,93,71,40,61,39,74,57,94,35,27,79,57,22,38,56,56,33,77,66,22,56,56,61,58,48,88,78,59,49,51,55,90,57,40,58,66,36,84,45,46,81,70,54,97,42,72,89,49,33,50,52,31,32,42,41,46,71,29,72,83,68,46,51,43,65,50,100,84,57,34,60,39,69,73,43,78,60,39,58,50,85,71,74,84,76,67,102,76,70,101,67,92,83,37,20,47,68,64,67,20,92,44,73,63,52,38,52,40,34,35,57,38,87,77,40,75,82,59,93,49,92,37,59,46,82,76,93,49,80,66,30,74,53,18,52,68,59,58,59,66,52,73,83,51,99,62,102,58,88,49,73,64,57,45,52,52,39,42,58,50,45,57,52,50,53,53,52,52,51,53,57,56,60,78,74,107

Foldseek 3Di:
DDDDDDDDPDPPPPPPDPLFADDPDDFFDGGWAAACQALPLCVCRHTDRGHSVQNVCVNDPPNQDRDQEGPQQLHTADPDPVRQQFGWDQDLAQVPQFDADPVRHTHRPGDTDGPVVPPDDPDDPDQGDRPVSSAVDPQRSQCGNNPNPDHDDPQPQCDDDSDPSVVLNVVLVSVPVVDPDPDPPPVSSVVSVVVSVVVVVVVVVVVVVVD

Radius of gyration: 23.54 Å; Cα contacts (8 Å, |Δi|>4): 246; chains: 1; bounding box: 88×57×54 Å